Protein AF-0000000069131681 (afdb_homodimer)

Radius of gyration: 16.17 Å; Cα contacts (8 Å, |Δi|>4): 556; chains: 2; bounding box: 41×41×36 Å

Sequence (216 aa):
MGELKIISLIVNGLNNCIKRKKLMLEMDKEKADIVYLQETHLENEEHKLKKLSNSQVRYSSYNSKRRVAILIKQHVNFKIENCFTDKKGRYGLLVGKIGGMDFSLSNVMGELKIISLIVNGLNNCIKRKKLMLEMDKEKADIVYLQETHLENEEHKLKKLSNSQVRYSSYNSKRRVAILIKQHVNFKIENCFTDKKGRYGLLVGKIGGMDFSLSNV

Foldseek 3Di:
DDDAAEEEDELQEDPDLVSLLVVQVVCVVVVHFKYKYWQHQAAPPLVSNVVRACWPWDDFAHAESTAMTMTGHVVQVWAWDDWDYDNNRNKIWTWTDGPRHTDIDMHD/DDDAAEEEDELQEQPDLVSLLVVQVVCVVVVHFKYKYWQHQAAPPLVSNVVRACWPKPWAAHAESTAMIMTGHVVQVWAWDDWDHDNNNNKIWTWTDGPRHTDIDMHD

Organism: Gadus morhua (NCBI:txid8049)

InterPro domains:
  IPR004808 AP endonuclease 1 [PTHR22748] (3-108)
  IPR036691 Endonuclease/exonuclease/phosphatase superfamily [G3DSA:3.60.10.10] (2-108)
  IPR036691 Endonuclease/exonuclease/phosphatase superfamily [SSF56219] (3-92)

Solvent-accessible surface area (backbone atoms only — not comparable to full-atom values): 10680 Å² total; per-residue (Å²): 124,62,72,45,28,38,38,36,37,69,57,77,43,47,71,49,64,67,60,39,51,52,50,49,50,52,40,54,73,66,56,48,37,34,36,40,39,32,24,31,42,44,58,85,50,69,59,58,55,36,74,70,35,80,21,57,51,74,47,50,19,36,69,23,74,49,5,18,34,48,36,32,31,52,86,63,56,66,46,74,73,46,74,46,66,41,82,45,1,50,31,32,36,40,30,30,32,44,95,74,29,38,36,38,42,33,35,65,123,63,73,47,29,38,37,37,37,68,59,78,43,45,71,49,65,65,59,40,51,51,50,52,51,52,40,56,74,68,57,49,37,35,36,41,39,31,24,30,43,45,53,86,47,61,59,58,56,37,73,70,35,80,22,58,52,55,61,33,19,39,71,25,75,48,6,22,34,42,34,31,32,54,86,60,54,66,44,75,73,46,76,48,58,38,78,43,1,51,29,32,38,40,31,30,32,43,96,74,28,39,35,38,42,36,36,65

Secondary structure (DSSP, 8-state):
--EEEEEEEE-S---SHHHHHHHHHHHHHTT-SEEEEE-----S-HHHHHHH-SEEE----SS-TT-EEEEEEGGG--EEEEEEE-TTSS-EEEEEEETTEEEEEEE-/--EEEEEEEE-S---SHHHHHHHHHHHHHTT-SEEEEE-----S-HHHHHHH-SEEEEE--SS-TT-EEEEEEGGG--EEEEEEE-TTSS-EEEEEEETTEEEEEEE-

Nearest PDB structures (foldseek):
  7n94-assembly2_B  TM=9.043E-01  e=1.349E-08  Homo sapiens
  7n8k-assembly2_B  TM=9.031E-01  e=3.050E-08  Homo sapiens
  2v0r-assembly2_B  TM=8.927E-01  e=3.919E-08  Homo sapiens
  2v0s-assembly1_A  TM=8.609E-01  e=2.229E-08  Homo sapiens
  8uw3-assembly1_A  TM=8.170E-01  e=2.270E-07  Homo sapiens

pLDDT: mean 81.67, std 14.02, range [48.38, 96.94]

Structure (mmCIF, N/CA/C/O backbone):
data_AF-0000000069131681-model_v1
#
loop_
_entity.id
_entity.type
_entity.pdbx_description
1 polymer 'Uncharacterized protein'
#
loop_
_atom_site.group_PDB
_atom_site.id
_atom_site.type_symbol
_atom_site.label_atom_id
_atom_site.label_alt_id
_atom_site.label_comp_id
_atom_site.label_asym_id
_atom_site.label_entity_id
_atom_site.label_seq_id
_atom_site.pdbx_PDB_ins_code
_atom_site.Cartn_x
_atom_site.Cartn_y
_atom_site.Cartn_z
_atom_site.occupancy
_atom_site.B_iso_or_equiv
_atom_site.auth_seq_id
_atom_site.auth_comp_id
_atom_site.auth_asym_id
_atom_site.auth_atom_id
_atom_site.pdbx_PDB_model_num
ATOM 1 N N . MET A 1 1 ? 16.266 -6.895 -16.344 1 56.97 1 MET A N 1
ATOM 2 C CA . MET A 1 1 ? 16.281 -6.391 -14.977 1 56.97 1 MET A CA 1
ATOM 3 C C . MET A 1 1 ? 14.867 -6.191 -14.445 1 56.97 1 MET A C 1
ATOM 5 O O . MET A 1 1 ? 13.945 -5.934 -15.227 1 56.97 1 MET A O 1
ATOM 9 N N . GLY A 1 2 ? 14.43 -6.773 -13.242 1 76.62 2 GLY A N 1
ATOM 10 C CA . GLY A 1 2 ? 13.031 -7.008 -12.914 1 76.62 2 GLY A CA 1
ATOM 11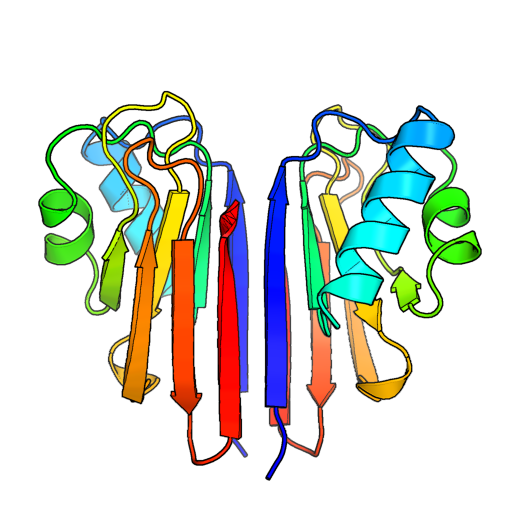 C C . GLY A 1 2 ? 12.289 -5.742 -12.523 1 76.62 2 GLY A C 1
ATOM 12 O O . GLY A 1 2 ? 12.906 -4.734 -12.18 1 76.62 2 GLY A O 1
ATOM 13 N N . GLU A 1 3 ? 11.125 -5.469 -13.047 1 90.19 3 GLU A N 1
ATOM 14 C CA . GLU A 1 3 ? 10.234 -4.359 -12.703 1 90.19 3 GLU A CA 1
ATOM 15 C C . GLU A 1 3 ? 9.102 -4.82 -11.789 1 90.19 3 GLU A C 1
ATOM 17 O O . GLU A 1 3 ? 8.531 -5.895 -11.992 1 90.19 3 GLU A O 1
ATOM 22 N N . LEU A 1 4 ? 8.961 -4.062 -10.719 1 95.25 4 LEU A N 1
ATOM 23 C CA . LEU A 1 4 ? 7.84 -4.332 -9.828 1 95.25 4 LEU A CA 1
ATOM 24 C C . LEU A 1 4 ? 6.934 -3.111 -9.711 1 95.25 4 LEU A C 1
ATOM 26 O O . LEU A 1 4 ? 7.398 -2.012 -9.398 1 95.25 4 LEU A O 1
ATOM 30 N N . LYS A 1 5 ? 5.73 -3.334 -10.102 1 96.56 5 LYS A N 1
ATOM 31 C CA . LYS A 1 5 ? 4.727 -2.283 -9.953 1 96.56 5 LYS A CA 1
ATOM 32 C C . LYS A 1 5 ? 3.809 -2.561 -8.766 1 96.56 5 LYS A C 1
ATOM 34 O O . LYS A 1 5 ? 3.076 -3.553 -8.766 1 96.56 5 LYS A O 1
ATOM 39 N N . ILE A 1 6 ? 3.848 -1.656 -7.746 1 96.94 6 ILE A N 1
ATOM 40 C CA . ILE A 1 6 ? 3.092 -1.82 -6.512 1 96.94 6 ILE A CA 1
ATOM 41 C C . ILE A 1 6 ? 2.107 -0.664 -6.352 1 96.94 6 ILE A C 1
ATOM 43 O O . ILE A 1 6 ? 2.502 0.504 -6.379 1 96.94 6 ILE A O 1
ATOM 47 N N . ILE A 1 7 ? 0.855 -0.979 -6.16 1 96.5 7 ILE A N 1
ATOM 48 C CA . ILE A 1 7 ? -0.193 0.03 -6.066 1 96.5 7 ILE A CA 1
ATOM 49 C C . ILE A 1 7 ? -0.957 -0.138 -4.754 1 96.5 7 ILE A C 1
ATOM 51 O O . ILE A 1 7 ? -1.272 -1.261 -4.352 1 96.5 7 ILE A O 1
ATOM 55 N N . SER A 1 8 ? -1.222 0.92 -4.059 1 95.69 8 SER A N 1
ATOM 56 C CA . SER A 1 8 ? -2.094 0.927 -2.889 1 95.69 8 SER A CA 1
ATOM 57 C C . SER A 1 8 ? -3.318 1.808 -3.117 1 95.69 8 SER A C 1
ATOM 59 O O . SER A 1 8 ? -3.197 2.934 -3.605 1 95.69 8 SER A O 1
ATOM 61 N N . LEU A 1 9 ? -4.457 1.286 -2.768 1 93.5 9 LEU A N 1
ATOM 62 C CA . LEU A 1 9 ? -5.629 2.129 -2.971 1 93.5 9 LEU A CA 1
ATOM 63 C C . LEU A 1 9 ? -6.723 1.791 -1.963 1 93.5 9 LEU A C 1
ATOM 65 O O . LEU A 1 9 ? -6.816 0.652 -1.501 1 93.5 9 LEU A O 1
ATOM 69 N N . ILE A 1 10 ? -7.582 2.795 -1.679 1 90.88 10 ILE A N 1
ATOM 70 C CA . ILE A 1 10 ? -8.805 2.631 -0.903 1 90.88 10 ILE A CA 1
ATOM 71 C C . ILE A 1 10 ? -9.977 2.342 -1.841 1 90.88 10 ILE A C 1
ATOM 73 O O . ILE A 1 10 ? -10.242 3.109 -2.768 1 90.88 10 ILE A O 1
ATOM 77 N N . VAL A 1 11 ? -10.688 1.282 -1.641 1 90.19 11 VAL A N 1
ATOM 78 C CA . VAL A 1 11 ? -11.703 0.896 -2.613 1 90.19 11 VAL A CA 1
ATOM 79 C C . VAL A 1 11 ? -13.094 1.192 -2.053 1 90.19 11 VAL A C 1
ATOM 81 O O . VAL A 1 11 ? -14.07 1.248 -2.801 1 90.19 11 VAL A O 1
ATOM 84 N N . ASN A 1 12 ? -13.258 1.448 -0.75 1 87.31 12 ASN A N 1
ATOM 85 C CA . ASN A 1 12 ? -14.539 1.751 -0.115 1 87.31 12 ASN A CA 1
ATOM 86 C C . ASN A 1 12 ? -15.594 0.696 -0.444 1 87.31 12 ASN A C 1
ATOM 88 O O . ASN A 1 12 ? -16.688 1.027 -0.898 1 87.31 12 ASN A O 1
ATOM 92 N N . GLY A 1 13 ? -15.273 -0.425 -0.336 1 85.44 13 GLY A N 1
ATOM 93 C CA . GLY A 1 13 ? -16.188 -1.534 -0.531 1 85.44 13 GLY A CA 1
ATOM 94 C C . GLY A 1 13 ? -16.016 -2.223 -1.872 1 85.44 13 GLY A C 1
ATOM 95 O O . GLY A 1 13 ? -15.891 -1.562 -2.904 1 85.44 13 GLY A O 1
ATOM 96 N N . LEU A 1 14 ? -16.047 -3.59 -1.909 1 85 14 LEU A N 1
ATOM 97 C CA . LEU A 1 14 ? -15.922 -4.375 -3.129 1 85 14 LEU A CA 1
ATOM 98 C C . LEU A 1 14 ? -17 -5.449 -3.203 1 85 14 LEU A C 1
ATOM 100 O O . LEU A 1 14 ? -16.812 -6.484 -3.852 1 85 14 LEU A O 1
ATOM 104 N N . ASN A 1 15 ? -18.016 -5.172 -2.498 1 81.62 15 ASN A N 1
ATOM 105 C CA . ASN A 1 15 ? -19.094 -6.148 -2.518 1 81.62 15 ASN A CA 1
ATOM 106 C C . ASN A 1 15 ? -19.844 -6.137 -3.852 1 81.62 15 ASN A C 1
ATOM 108 O O . ASN A 1 15 ? -20.406 -7.152 -4.262 1 81.62 15 ASN A O 1
ATOM 112 N N . ASN A 1 16 ? -19.875 -5.035 -4.438 1 85.69 16 ASN A N 1
ATOM 113 C CA . ASN A 1 16 ? -20.453 -4.922 -5.77 1 85.69 16 ASN A CA 1
ATOM 114 C C . ASN A 1 16 ? -19.594 -5.613 -6.824 1 85.69 16 ASN A C 1
ATOM 116 O O . ASN A 1 16 ? -18.422 -5.289 -6.98 1 85.69 16 ASN A O 1
ATOM 120 N N . CYS A 1 17 ? -20.203 -6.566 -7.562 1 84.06 17 CYS A N 1
ATOM 121 C CA . CYS A 1 17 ? -19.484 -7.375 -8.531 1 84.06 17 CYS A CA 1
ATOM 122 C C . CYS A 1 17 ? -18.953 -6.512 -9.672 1 84.06 17 CYS A C 1
ATOM 124 O O . CYS A 1 17 ? -17.844 -6.742 -10.164 1 84.06 17 CYS A O 1
ATOM 126 N N . ILE A 1 18 ? -19.688 -5.594 -10.07 1 90.62 18 ILE A N 1
ATOM 127 C CA . ILE A 1 18 ? -19.266 -4.727 -11.164 1 90.62 18 ILE A CA 1
ATOM 128 C C . ILE A 1 18 ? -18.047 -3.91 -10.734 1 90.62 18 ILE A C 1
ATOM 130 O O . ILE A 1 18 ? -17.062 -3.82 -11.477 1 90.62 18 ILE A O 1
ATOM 134 N N . LYS A 1 19 ? -18.141 -3.377 -9.562 1 89.75 19 LYS A N 1
ATOM 135 C CA . LYS A 1 19 ? -17.016 -2.609 -9.031 1 89.75 19 LYS A CA 1
ATOM 136 C C . LYS A 1 19 ? -15.773 -3.479 -8.898 1 89.75 19 LYS A C 1
ATOM 138 O O . LYS A 1 19 ? -14.672 -3.049 -9.25 1 89.75 19 LYS A O 1
ATOM 143 N N . ARG A 1 20 ? -15.953 -4.621 -8.469 1 86.12 20 ARG A N 1
ATOM 144 C CA . ARG A 1 20 ? -14.844 -5.551 -8.305 1 86.12 20 ARG A CA 1
ATOM 145 C C . ARG A 1 20 ? -14.203 -5.883 -9.648 1 86.12 20 ARG A C 1
ATOM 147 O O . ARG A 1 20 ? -12.977 -5.859 -9.781 1 86.12 20 ARG A O 1
ATOM 154 N N . LYS A 1 21 ? -14.984 -6.156 -10.578 1 87.38 21 LYS A N 1
ATOM 155 C CA . LYS A 1 21 ? -14.484 -6.496 -11.906 1 87.38 21 LYS A CA 1
ATOM 156 C C . LYS A 1 21 ? -13.75 -5.312 -12.539 1 87.38 21 LYS A C 1
ATOM 158 O O . LYS A 1 21 ? -12.688 -5.484 -13.141 1 87.38 21 LYS A O 1
ATOM 163 N N . LYS A 1 22 ? -14.32 -4.223 -12.422 1 91.88 22 LYS A N 1
ATOM 164 C CA . LYS A 1 22 ? -13.695 -3.02 -12.961 1 91.88 22 LYS A CA 1
ATOM 165 C C . LYS A 1 22 ? -12.328 -2.777 -12.32 1 91.88 22 LYS A C 1
ATOM 167 O O . LYS A 1 22 ? -11.359 -2.459 -13.008 1 91.88 22 LYS A O 1
ATOM 172 N N . LEU A 1 23 ? -12.32 -2.916 -11.039 1 90.56 23 LEU A N 1
ATOM 173 C CA . LEU A 1 23 ? -11.07 -2.725 -10.32 1 90.56 23 LEU A CA 1
ATOM 174 C C . LEU A 1 23 ? -10.008 -3.705 -10.8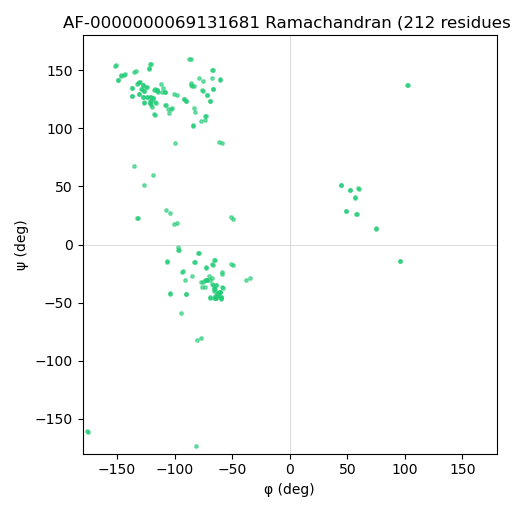05 1 90.56 23 LEU A C 1
ATOM 176 O O . LEU A 1 23 ? -8.867 -3.311 -11.078 1 90.56 23 LEU A O 1
ATOM 180 N N . MET A 1 24 ? -10.336 -4.898 -10.938 1 88.25 24 MET A N 1
ATOM 181 C CA . MET A 1 24 ? -9.391 -5.914 -11.375 1 88.25 24 MET A CA 1
ATOM 182 C C . MET A 1 24 ? -8.898 -5.629 -12.789 1 88.25 24 MET A C 1
ATOM 184 O O . MET A 1 24 ? -7.715 -5.793 -13.086 1 88.25 24 MET A O 1
ATOM 188 N N . LEU A 1 25 ? -9.852 -5.227 -13.609 1 90.06 25 LEU A N 1
ATOM 189 C CA . LEU A 1 25 ? -9.484 -4.883 -14.977 1 90.06 25 LEU A CA 1
ATOM 190 C C . LEU A 1 25 ? -8.508 -3.707 -15 1 90.06 25 LEU A C 1
ATOM 192 O O . LEU A 1 25 ? -7.547 -3.707 -15.773 1 90.06 25 LEU A O 1
ATOM 196 N N . GLU A 1 26 ? -8.773 -2.707 -14.203 1 93.12 26 GLU A N 1
ATOM 197 C CA . GLU A 1 26 ? -7.887 -1.552 -14.117 1 93.12 26 GLU A CA 1
ATOM 198 C C . GLU A 1 26 ? -6.492 -1.961 -13.641 1 93.12 26 GLU A C 1
ATOM 200 O O . GLU A 1 26 ? -5.488 -1.483 -14.172 1 93.12 26 GLU A O 1
ATOM 205 N N . MET A 1 27 ? -6.438 -2.859 -12.672 1 91 27 MET A N 1
ATOM 206 C CA . MET A 1 27 ? -5.152 -3.316 -12.148 1 91 27 MET A CA 1
ATOM 207 C C . MET A 1 27 ? -4.387 -4.105 -13.203 1 91 27 MET A C 1
ATOM 209 O O . MET A 1 27 ? -3.16 -4.008 -13.289 1 91 27 MET A O 1
ATOM 213 N N . ASP A 1 28 ? -5.094 -4.82 -14 1 89.56 28 ASP A N 1
ATOM 214 C CA . ASP A 1 28 ? -4.469 -5.562 -15.086 1 89.56 28 ASP A CA 1
ATOM 215 C C . ASP A 1 28 ? -3.93 -4.621 -16.156 1 89.56 28 ASP A C 1
ATOM 217 O O . ASP A 1 28 ? -2.811 -4.801 -16.641 1 89.56 28 ASP A O 1
ATOM 221 N N . LYS A 1 29 ? -4.762 -3.705 -16.484 1 92.75 29 LYS A N 1
ATOM 222 C CA . LYS A 1 29 ? -4.352 -2.721 -17.469 1 92.75 29 LYS A CA 1
ATOM 223 C C . LYS A 1 29 ? -3.096 -1.978 -17.031 1 92.75 29 LYS A C 1
ATOM 225 O O . LYS A 1 29 ? -2.219 -1.686 -17.844 1 92.75 29 LYS A O 1
ATOM 230 N N . GLU A 1 30 ? -3.018 -1.72 -15.766 1 93 30 GLU A N 1
ATOM 231 C CA . GLU A 1 30 ? -1.867 -1.011 -15.211 1 93 30 GLU A CA 1
ATOM 232 C C . GLU A 1 30 ? -0.674 -1.945 -15.039 1 93 30 GLU A C 1
ATOM 234 O O . GLU A 1 30 ? 0.416 -1.507 -14.672 1 93 30 GLU A O 1
ATOM 239 N N . LYS A 1 31 ? -0.912 -3.277 -15.266 1 92.81 31 LYS A N 1
ATOM 240 C CA . LYS A 1 31 ? 0.115 -4.297 -15.078 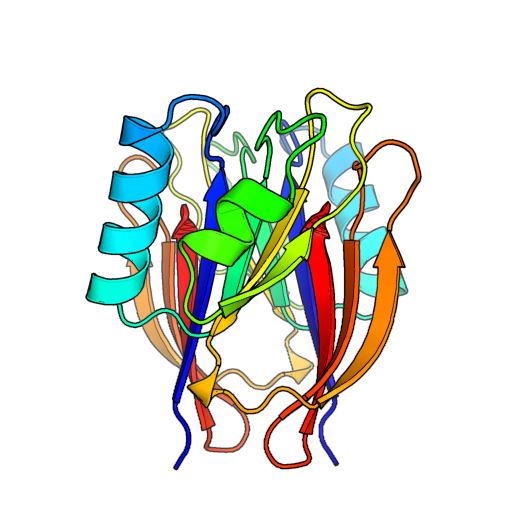1 92.81 31 LYS A CA 1
ATOM 241 C C . LYS A 1 31 ? 0.675 -4.27 -13.664 1 92.81 31 LYS A C 1
ATOM 243 O O . LYS A 1 31 ? 1.891 -4.328 -13.469 1 92.81 31 LYS A O 1
ATOM 248 N N . ALA A 1 32 ? -0.192 -4.078 -12.711 1 94.31 32 ALA A N 1
ATOM 249 C CA . ALA A 1 32 ? 0.22 -4.07 -11.312 1 94.31 32 ALA A CA 1
ATOM 250 C C . ALA A 1 32 ? 0.703 -5.453 -10.875 1 94.31 32 ALA A C 1
ATOM 252 O O . ALA A 1 32 ? 0.077 -6.465 -11.195 1 94.31 32 ALA A O 1
ATOM 253 N N . ASP A 1 33 ? 1.847 -5.496 -10.18 1 93.69 33 ASP A N 1
ATOM 254 C CA . ASP A 1 33 ? 2.396 -6.754 -9.68 1 93.69 33 ASP A CA 1
ATOM 255 C C . ASP A 1 33 ? 1.878 -7.062 -8.281 1 93.69 33 ASP A C 1
ATOM 257 O O . ASP A 1 33 ? 1.55 -8.211 -7.969 1 93.69 33 ASP A O 1
ATOM 261 N N . ILE A 1 34 ? 1.801 -6.109 -7.406 1 93.94 34 ILE A N 1
ATOM 262 C CA . ILE A 1 34 ? 1.305 -6.199 -6.039 1 93.94 34 ILE A CA 1
ATOM 263 C C . ILE A 1 34 ? 0.309 -5.074 -5.773 1 93.94 34 ILE A C 1
ATOM 265 O O . ILE A 1 34 ? 0.581 -3.91 -6.082 1 93.94 34 ILE A O 1
ATOM 269 N N . VAL A 1 35 ? -0.865 -5.441 -5.238 1 93.94 35 VAL A N 1
ATOM 270 C CA . VAL A 1 35 ? -1.897 -4.441 -4.984 1 93.94 35 VAL A CA 1
ATOM 271 C C . VAL A 1 35 ? -2.354 -4.527 -3.529 1 93.94 35 VAL A C 1
ATOM 273 O O . VAL A 1 35 ? -2.754 -5.594 -3.059 1 93.94 35 VAL A O 1
ATOM 276 N N . TYR A 1 36 ? -2.217 -3.418 -2.809 1 94 36 TYR A N 1
ATOM 277 C CA . TYR A 1 36 ? -2.814 -3.268 -1.487 1 94 36 TYR A CA 1
ATOM 278 C C . TYR A 1 36 ? -4.219 -2.684 -1.588 1 94 36 TYR A C 1
ATOM 280 O O . TYR A 1 36 ? -4.41 -1.598 -2.139 1 94 36 TYR A O 1
ATOM 288 N N . LEU A 1 37 ? -5.141 -3.377 -1.055 1 91.81 37 LEU A N 1
ATOM 289 C CA . LEU A 1 37 ? -6.512 -2.887 -1.006 1 91.81 37 LEU A CA 1
ATOM 290 C C . LEU A 1 37 ? -6.957 -2.656 0.435 1 91.81 37 LEU A C 1
ATOM 292 O O . LEU A 1 37 ? -6.762 -3.52 1.294 1 91.81 37 LEU A O 1
ATOM 296 N N . GLN A 1 38 ? -7.527 -1.563 0.693 1 90.56 38 GLN A N 1
ATOM 297 C CA . GLN A 1 38 ? -8.086 -1.247 2.004 1 90.56 38 GLN A CA 1
ATOM 298 C C . GLN A 1 38 ? -9.578 -0.928 1.902 1 90.56 38 GLN A C 1
ATOM 300 O O . GLN A 1 38 ? -10.055 -0.489 0.854 1 90.56 38 GLN A O 1
ATOM 305 N N . GLU A 1 39 ? -10.336 -1.183 2.988 1 89.38 39 GLU A N 1
ATOM 306 C CA . GLU A 1 39 ? -11.781 -0.991 3.09 1 89.38 39 GLU A CA 1
ATOM 307 C C . GLU A 1 39 ? -12.523 -1.821 2.047 1 89.38 39 GLU A C 1
ATOM 309 O O . GLU A 1 39 ? -13.375 -1.303 1.329 1 89.38 39 GLU A O 1
ATOM 314 N N . THR A 1 40 ? -12.219 -3.014 1.94 1 86.25 40 T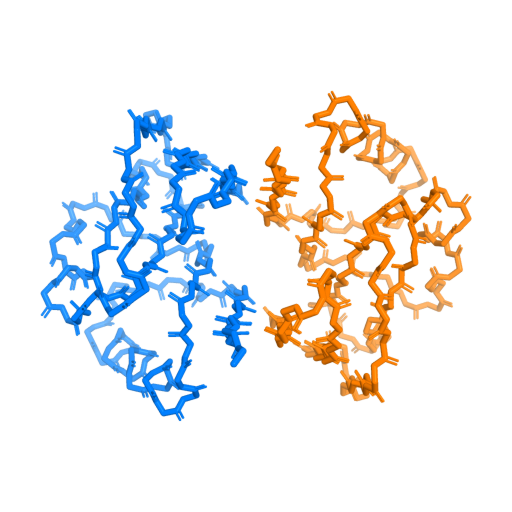HR A N 1
ATOM 315 C CA . THR A 1 40 ? -12.836 -3.895 0.958 1 86.25 40 THR A CA 1
ATOM 316 C C . THR A 1 40 ? -14.258 -4.246 1.369 1 86.25 40 THR A C 1
ATOM 318 O O . THR A 1 40 ? -15.109 -4.52 0.517 1 86.25 40 THR A O 1
ATOM 321 N N . HIS A 1 41 ? -14.484 -4.285 2.676 1 82.44 41 HIS A N 1
ATOM 322 C CA . HIS A 1 41 ? -15.781 -4.594 3.268 1 82.44 41 HIS A CA 1
ATOM 323 C C . HIS A 1 41 ? -16.281 -5.957 2.812 1 82.44 41 HIS A C 1
ATOM 325 O O . HIS A 1 41 ? -17.5 -6.172 2.697 1 82.44 41 HIS A O 1
ATOM 331 N N . LEU A 1 42 ? -15.328 -6.785 2.484 1 76.56 42 LEU A N 1
ATOM 332 C CA . LEU A 1 42 ? -15.711 -8.117 2.035 1 76.56 42 LEU A CA 1
ATOM 333 C C . LEU A 1 42 ? -15.977 -9.039 3.223 1 76.56 42 LEU A C 1
ATOM 335 O O . LEU A 1 42 ? -15.203 -9.055 4.184 1 76.56 42 LEU A O 1
ATOM 339 N N . GLU A 1 43 ? -17.141 -9.5 3.461 1 66.12 43 GLU A N 1
ATOM 340 C CA . GLU A 1 43 ? -17.469 -10.383 4.574 1 66.12 43 GLU A CA 1
ATOM 341 C C . GLU A 1 43 ? -17.016 -11.812 4.297 1 66.12 43 GLU A C 1
ATOM 343 O O . GLU A 1 43 ? -16.406 -12.453 5.152 1 66.12 43 GLU A O 1
ATOM 348 N N . ASN A 1 44 ? -17.672 -12.641 3.561 1 57.53 44 ASN A N 1
ATOM 349 C CA . ASN A 1 44 ? -17.531 -14.086 3.443 1 57.53 44 ASN A CA 1
ATOM 350 C C . ASN A 1 44 ? -16.547 -14.461 2.344 1 57.53 44 ASN A C 1
ATOM 352 O O . ASN A 1 44 ? -15.992 -15.562 2.354 1 57.53 44 ASN A O 1
ATOM 356 N N . GLU A 1 45 ? -16.375 -13.758 1.34 1 52.47 45 GLU A N 1
ATOM 357 C CA . GLU A 1 45 ? -15.953 -14.414 0.101 1 52.47 45 GLU A CA 1
ATOM 358 C C . GLU A 1 45 ? -14.602 -13.891 -0.369 1 52.47 45 GLU A C 1
ATOM 360 O O . GLU A 1 45 ? -14.531 -13.055 -1.27 1 52.47 45 GLU A O 1
ATOM 365 N N . GLU A 1 46 ? -13.523 -14.023 0.447 1 56.09 46 GLU A N 1
ATOM 366 C CA . GLU A 1 46 ? -12.211 -13.906 -0.182 1 56.09 46 GLU A CA 1
ATOM 367 C C . GLU A 1 46 ? -12.219 -14.492 -1.592 1 56.09 46 GLU A C 1
ATOM 369 O O . GLU A 1 46 ? -11.508 -14.008 -2.475 1 56.09 46 GLU A O 1
ATOM 374 N N . HIS A 1 47 ? -13.109 -15.453 -1.687 1 58.97 47 HIS A N 1
ATOM 375 C CA . HIS A 1 47 ? -13.242 -16.234 -2.914 1 58.97 47 HIS A CA 1
ATOM 376 C C . HIS A 1 47 ? -13.57 -15.336 -4.102 1 58.97 47 HIS A C 1
ATOM 378 O O . HIS A 1 47 ? -13.125 -15.594 -5.223 1 58.97 47 HIS A O 1
ATOM 384 N N . LYS A 1 48 ? -14.172 -14.219 -3.703 1 61.81 48 LYS A N 1
ATOM 385 C CA . LYS A 1 48 ? -14.609 -13.375 -4.812 1 61.81 48 LYS A CA 1
ATOM 386 C C . LYS A 1 48 ? -13.414 -12.688 -5.48 1 61.81 48 LYS A C 1
ATOM 388 O O . LYS A 1 48 ? -13.383 -12.555 -6.703 1 61.81 48 LYS A O 1
ATOM 393 N N . LEU A 1 49 ? -12.484 -12.32 -4.719 1 66.69 49 LEU A N 1
ATOM 394 C CA . LEU A 1 49 ? -11.305 -11.68 -5.293 1 66.69 49 LEU A CA 1
ATOM 395 C C . LEU A 1 49 ? -10.406 -12.711 -5.977 1 66.69 49 LEU A C 1
ATOM 397 O O . LEU A 1 49 ? -9.789 -12.414 -7 1 66.69 49 LEU A O 1
ATOM 401 N N . LYS A 1 50 ? -10.383 -13.898 -5.457 1 64.56 50 LYS A N 1
ATOM 402 C CA . LYS A 1 50 ? -9.547 -14.961 -6.004 1 64.56 50 LYS A CA 1
ATOM 403 C C . LYS A 1 50 ? -10.008 -15.359 -7.402 1 64.56 50 LYS A C 1
ATOM 405 O O . LYS A 1 50 ? -9.18 -15.625 -8.281 1 64.56 50 LYS A O 1
ATOM 410 N N . LYS A 1 51 ? -11.234 -15.359 -7.512 1 61.59 51 LYS A N 1
ATOM 411 C CA . LYS A 1 51 ? -11.805 -15.82 -8.773 1 61.59 51 LYS A CA 1
ATOM 412 C C . LYS A 1 51 ? -11.523 -14.836 -9.898 1 61.59 51 LYS A C 1
ATOM 414 O O . LYS A 1 51 ? -11.414 -15.219 -11.062 1 61.59 51 LYS A O 1
ATOM 419 N N . LEU A 1 52 ? -11.438 -13.656 -9.477 1 57.25 52 LEU A N 1
ATOM 420 C CA . LEU A 1 52 ? -11.352 -12.641 -10.523 1 57.25 52 LEU A CA 1
ATOM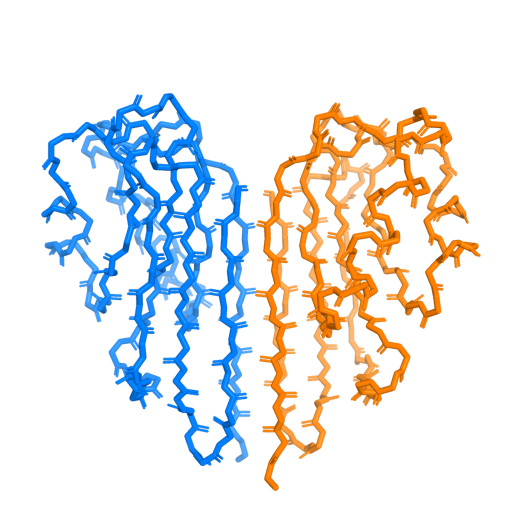 421 C C . LEU A 1 52 ? -9.898 -12.312 -10.852 1 57.25 52 LEU A C 1
ATOM 423 O O . LEU A 1 52 ? -9.602 -11.805 -11.93 1 57.25 52 LEU A O 1
ATOM 427 N N . SER A 1 53 ? -9.008 -12.617 -9.844 1 58.09 53 SER A N 1
ATOM 428 C CA . SER A 1 53 ? -7.641 -12.172 -10.086 1 58.09 53 SER A CA 1
ATOM 429 C C . SER A 1 53 ? -6.73 -13.336 -10.461 1 58.09 53 SER A C 1
ATOM 431 O O . SER A 1 53 ? -6.891 -14.445 -9.938 1 58.09 53 SER A O 1
ATOM 433 N N . ASN A 1 54 ? -6.215 -13.375 -11.711 1 59.59 54 ASN A N 1
ATOM 434 C CA . ASN A 1 54 ? -5.082 -14.266 -11.914 1 59.59 54 ASN A CA 1
ATOM 435 C C . ASN A 1 54 ? -4.008 -14.07 -10.852 1 59.59 54 ASN A C 1
ATOM 437 O O . ASN A 1 54 ? -2.822 -14.281 -11.109 1 59.59 54 ASN A O 1
ATOM 441 N N . SER A 1 55 ? -4.516 -13.523 -9.773 1 60 55 SER A N 1
ATOM 442 C CA . SER A 1 55 ? -3.6 -13.164 -8.695 1 60 55 SER A CA 1
ATOM 443 C C . SER A 1 55 ? -3.799 -14.062 -7.484 1 60 55 SER A C 1
ATOM 445 O O . SER A 1 55 ? -4.883 -14.617 -7.285 1 60 55 SER A O 1
ATOM 447 N N . GLN A 1 56 ? -2.725 -14.562 -6.992 1 60.91 56 GLN A N 1
ATOM 448 C CA . GLN A 1 56 ? -2.818 -15.164 -5.668 1 60.91 56 GLN A CA 1
ATOM 449 C C . GLN A 1 56 ? -3.311 -14.156 -4.637 1 60.91 56 GLN A C 1
ATOM 451 O O . GLN A 1 56 ? -2.658 -13.141 -4.395 1 60.91 56 GLN A O 1
ATOM 456 N N . VAL A 1 57 ? -4.719 -14.102 -4.566 1 59.5 57 VAL A N 1
ATOM 457 C CA . VAL A 1 57 ? -5.34 -13.203 -3.594 1 59.5 57 VAL A CA 1
ATOM 458 C C . VAL A 1 57 ? -5.18 -13.781 -2.188 1 59.5 57 VAL A C 1
ATOM 460 O O . VAL A 1 57 ? -5.504 -14.945 -1.946 1 59.5 57 VAL A O 1
ATOM 463 N N . ARG A 1 58 ? -4.484 -13.406 -1.346 1 58.44 58 ARG A N 1
ATOM 464 C CA . ARG A 1 58 ? -4.301 -14.156 -0.106 1 58.44 58 ARG A CA 1
ATOM 465 C C . ARG A 1 58 ? -5.25 -13.656 0.979 1 58.44 58 ARG A C 1
ATOM 467 O O . ARG A 1 58 ? -5.664 -14.43 1.848 1 58.44 58 ARG A O 1
ATOM 474 N N . TYR A 1 59 ? -5.371 -12.273 1.556 1 52.94 59 TYR A N 1
ATOM 475 C CA . TYR A 1 59 ? -5.691 -12.195 2.977 1 52.94 59 TYR A CA 1
ATOM 476 C C . TYR A 1 59 ? -6.773 -11.156 3.234 1 52.94 59 TYR A C 1
ATOM 478 O O . TYR A 1 59 ? -6.949 -10.219 2.445 1 52.94 59 TYR A O 1
ATOM 486 N N . SER A 1 60 ? -7.875 -10.719 3.166 1 51.38 60 SER A N 1
ATOM 487 C CA . SER A 1 60 ? -8.352 -9.758 4.152 1 51.38 60 SER A CA 1
ATOM 488 C C . SER A 1 60 ? -9.438 -10.367 5.039 1 51.38 60 SER A C 1
ATOM 490 O O . SER A 1 60 ? -10.125 -11.297 4.633 1 51.38 60 SER A O 1
ATOM 492 N N . SER A 1 61 ? -9.305 -10.039 6.406 1 50 61 SER A N 1
ATOM 493 C CA . SER A 1 61 ? -10.203 -10.477 7.469 1 50 61 SER A CA 1
ATOM 494 C C . SER A 1 61 ? -11.586 -9.844 7.316 1 50 61 SER A C 1
ATOM 496 O O . SER A 1 61 ? -11.719 -8.742 6.785 1 50 61 SER A O 1
ATOM 498 N N . TYR A 1 62 ? -12.695 -10.656 7.652 1 49 62 TYR A N 1
ATOM 499 C CA . TYR A 1 62 ? -14.117 -10.555 7.332 1 49 62 TYR A CA 1
ATOM 500 C C . TYR A 1 62 ? -14.836 -9.648 8.328 1 49 62 TYR A C 1
ATOM 502 O O . TYR A 1 62 ? -15.867 -9.055 8 1 49 62 TYR A O 1
ATOM 510 N N . ASN A 1 63 ? -14.359 -9.562 9.438 1 48.84 63 ASN A N 1
ATOM 511 C CA . ASN A 1 63 ? -15.383 -9.047 10.344 1 48.84 63 ASN A CA 1
ATOM 512 C C . ASN A 1 63 ? -15.234 -7.543 10.562 1 4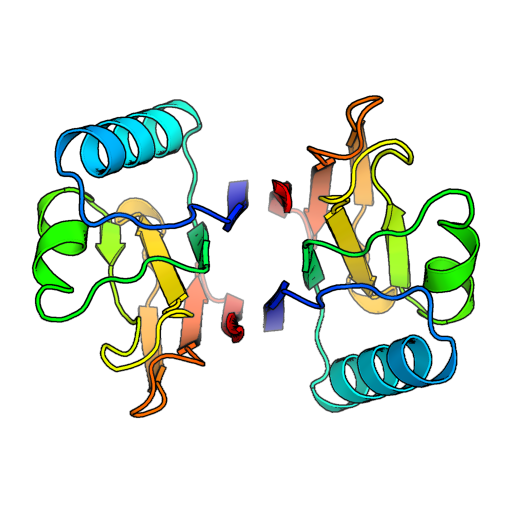8.84 63 ASN A C 1
ATOM 514 O O . ASN A 1 63 ? -15.672 -7.012 11.586 1 48.84 63 ASN A O 1
ATOM 518 N N . SER A 1 64 ? -14.562 -6.879 9.742 1 55.75 64 SER A N 1
ATOM 519 C CA . SER A 1 64 ? -14.461 -5.438 9.953 1 55.75 64 SER A CA 1
ATOM 520 C C . SER A 1 64 ? -14.734 -4.668 8.672 1 55.75 64 SER A C 1
ATOM 522 O O . SER A 1 64 ? -14.531 -5.188 7.57 1 55.75 64 SER A O 1
ATOM 524 N N . LYS A 1 65 ? -15.492 -3.578 8.852 1 59.44 65 LYS A N 1
ATOM 525 C CA . LYS A 1 65 ? -15.711 -2.648 7.746 1 59.44 65 LYS A CA 1
ATOM 526 C C . LYS A 1 65 ? -14.383 -2.268 7.086 1 59.44 65 LYS A C 1
ATOM 528 O O . LYS A 1 65 ? -14.367 -1.821 5.938 1 59.44 65 LYS A O 1
ATOM 533 N N . ARG A 1 66 ? -13.289 -2.467 7.707 1 64.75 66 ARG A N 1
ATOM 534 C CA . ARG A 1 66 ? -11.969 -1.971 7.312 1 64.75 66 ARG A CA 1
ATOM 535 C C . ARG A 1 66 ? -11.125 -3.084 6.703 1 64.75 66 ARG A C 1
ATOM 537 O O . ARG A 1 66 ? -9.906 -2.945 6.57 1 64.75 66 ARG A O 1
ATOM 544 N N . ARG A 1 67 ? -11.742 -4.02 6.148 1 79.06 67 ARG A N 1
ATOM 545 C CA . ARG A 1 67 ? -11.039 -5.211 5.688 1 79.06 67 ARG A CA 1
ATOM 546 C C . ARG A 1 67 ? -9.992 -4.855 4.633 1 79.06 67 ARG A C 1
ATOM 548 O O . ARG A 1 67 ? -10.188 -3.916 3.855 1 79.06 67 ARG A O 1
ATOM 555 N N . VAL A 1 68 ? -8.867 -5.562 4.73 1 88.25 68 VAL A N 1
ATOM 556 C CA . VAL A 1 68 ? -7.746 -5.289 3.836 1 88.25 68 VAL A CA 1
ATOM 557 C C . VAL A 1 68 ? -7.398 -6.543 3.037 1 88.25 68 VAL A C 1
ATOM 559 O O . VAL A 1 68 ? -7.719 -7.656 3.453 1 88.25 68 VAL A O 1
ATOM 562 N N . ALA A 1 69 ? -6.793 -6.32 1.869 1 86.75 69 ALA A N 1
ATOM 563 C CA . ALA A 1 69 ? -6.312 -7.418 1.036 1 86.75 69 ALA A CA 1
ATOM 564 C C . ALA A 1 69 ? -5 -7.055 0.35 1 86.75 69 ALA A C 1
ATOM 566 O O . ALA A 1 69 ? -4.738 -5.879 0.088 1 86.75 69 ALA A O 1
ATOM 567 N N . ILE A 1 70 ? -4.164 -8.078 0.178 1 90.75 70 ILE A N 1
ATOM 568 C CA . ILE A 1 70 ? -2.988 -7.965 -0.678 1 90.75 70 ILE A CA 1
ATOM 569 C C . ILE A 1 70 ? -3.107 -8.938 -1.846 1 90.75 70 ILE A C 1
ATOM 571 O O . ILE A 1 70 ? -3.273 -10.148 -1.643 1 90.75 70 ILE A O 1
ATOM 575 N N . LEU A 1 71 ? -3.035 -8.305 -3.023 1 88.94 71 LEU A N 1
ATOM 576 C CA . LEU A 1 71 ? -3.092 -9.117 -4.23 1 88.94 71 LEU A CA 1
ATOM 577 C C . LEU A 1 71 ? -1.729 -9.18 -4.91 1 88.94 71 LEU A C 1
ATOM 579 O O . LEU A 1 71 ? -1.08 -8.148 -5.102 1 88.94 71 LEU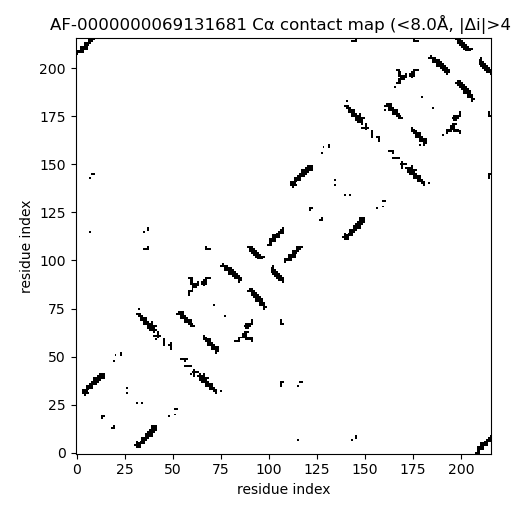 A O 1
ATOM 583 N N . ILE A 1 72 ? -1.323 -10.383 -5.238 1 90.69 72 ILE A N 1
ATOM 584 C CA . ILE A 1 72 ? -0.065 -10.57 -5.953 1 90.69 72 ILE A CA 1
ATOM 585 C C . ILE A 1 72 ? -0.315 -11.352 -7.242 1 90.69 72 ILE A C 1
ATOM 587 O O . ILE A 1 72 ? -0.887 -12.445 -7.215 1 90.69 72 ILE A O 1
ATOM 591 N N . LYS A 1 73 ? 0.175 -10.719 -8.305 1 88.62 73 LYS A N 1
ATOM 592 C CA . LYS A 1 73 ? -0.03 -11.383 -9.586 1 88.62 73 LYS A CA 1
ATOM 593 C C . LYS A 1 73 ? 0.762 -12.688 -9.664 1 88.62 73 LYS A C 1
ATOM 595 O O . LYS A 1 73 ? 1.886 -12.766 -9.164 1 88.62 73 LYS A O 1
ATOM 600 N N . GLN A 1 74 ? 0.262 -13.609 -10.398 1 84.38 74 GLN A N 1
ATOM 601 C CA . GLN A 1 74 ? 0.833 -14.945 -10.484 1 84.38 74 GLN A CA 1
ATOM 602 C C . GLN A 1 74 ? 2.23 -14.914 -11.094 1 84.38 74 GLN A C 1
ATOM 604 O O . GLN A 1 74 ? 3.117 -15.664 -10.672 1 84.38 74 GLN A O 1
ATOM 609 N N . HIS A 1 75 ? 2.439 -14.078 -11.984 1 85.88 75 HIS A N 1
ATOM 610 C CA . HIS A 1 75 ? 3.711 -14.086 -12.703 1 85.88 75 HIS A CA 1
ATOM 611 C C . HIS A 1 75 ? 4.844 -13.57 -11.812 1 85.88 75 HIS A C 1
ATOM 613 O O . HIS A 1 75 ? 6.02 -13.734 -12.148 1 85.88 75 HIS A O 1
ATOM 619 N N . VAL A 1 76 ? 4.594 -12.82 -10.719 1 87.94 76 VAL A N 1
ATOM 620 C CA . VAL A 1 76 ? 5.605 -12.297 -9.812 1 87.94 76 VAL A CA 1
ATOM 621 C C . VAL A 1 76 ? 6.32 -13.453 -9.109 1 87.94 76 VAL A C 1
ATOM 623 O O . VAL A 1 76 ? 7.469 -13.312 -8.688 1 87.94 76 VAL A O 1
ATOM 626 N N . ASN A 1 77 ? 5.781 -14.695 -9.188 1 87.06 77 ASN A N 1
ATOM 627 C CA . ASN A 1 77 ? 6.34 -15.867 -8.523 1 87.06 77 ASN A CA 1
ATOM 628 C C . ASN A 1 77 ? 6.746 -15.57 -7.086 1 87.06 77 ASN A C 1
ATOM 630 O O . ASN A 1 77 ? 7.879 -15.836 -6.688 1 87.06 77 ASN A O 1
ATOM 634 N N . PHE A 1 78 ? 5.852 -15 -6.328 1 90 78 PHE A N 1
ATOM 635 C CA . PHE A 1 78 ? 6.035 -14.734 -4.902 1 90 78 PHE A CA 1
ATOM 636 C C . PHE A 1 78 ? 5.945 -16.031 -4.102 1 90 78 PHE A C 1
ATOM 638 O O . PHE A 1 78 ? 4.883 -16.656 -4.035 1 90 78 PHE A O 1
ATOM 645 N N . LYS A 1 79 ? 7.086 -16.438 -3.568 1 91 79 LYS A N 1
ATOM 646 C CA . LYS A 1 79 ? 7.102 -17.625 -2.723 1 91 79 LYS A CA 1
ATOM 647 C C . LYS A 1 79 ? 6.727 -17.281 -1.283 1 91 79 LYS A C 1
ATOM 649 O O . LYS A 1 79 ? 7.559 -16.781 -0.524 1 91 79 LYS A O 1
ATOM 654 N N . ILE A 1 80 ? 5.547 -17.578 -0.938 1 88.75 80 ILE A N 1
ATOM 655 C CA . ILE A 1 80 ? 5.043 -17.234 0.387 1 88.75 80 ILE A CA 1
ATOM 656 C C . ILE A 1 80 ? 5.699 -18.141 1.437 1 88.75 80 ILE A C 1
ATOM 658 O O . ILE A 1 80 ? 5.727 -19.359 1.289 1 88.75 80 ILE A O 1
ATOM 662 N N . GLU A 1 81 ? 6.195 -17.531 2.377 1 92.88 81 GLU A N 1
ATOM 663 C CA . GLU A 1 81 ? 6.777 -18.266 3.496 1 92.88 81 GLU A CA 1
ATOM 664 C C . GLU A 1 81 ? 5.859 -18.234 4.715 1 92.88 81 GLU A C 1
ATOM 666 O O . GLU A 1 81 ? 5.738 -19.219 5.434 1 92.88 81 GLU A O 1
ATOM 671 N N . ASN A 1 82 ? 5.273 -17.078 4.98 1 89.69 82 ASN A N 1
ATOM 672 C CA . ASN A 1 82 ? 4.332 -16.922 6.082 1 89.69 82 ASN A CA 1
ATOM 673 C C . ASN A 1 82 ? 3.244 -15.906 5.742 1 89.69 82 ASN A C 1
ATOM 675 O O . ASN A 1 82 ? 3.471 -14.992 4.945 1 89.69 82 ASN A O 1
ATOM 679 N N . CYS A 1 83 ? 2.078 -16.125 6.215 1 85.44 83 CYS A N 1
ATOM 680 C CA . CYS A 1 83 ? 0.934 -15.227 6.082 1 85.44 83 CYS A CA 1
ATOM 681 C C . CYS A 1 83 ? 0.17 -15.125 7.398 1 85.44 83 CYS A C 1
ATOM 683 O O . CYS A 1 83 ? -0.14 -16.141 8.023 1 85.44 83 CYS A O 1
ATOM 685 N N . PHE A 1 84 ? -0.012 -13.812 7.785 1 84.06 84 PHE A N 1
ATOM 686 C CA . PHE A 1 84 ? -0.729 -13.57 9.031 1 84.06 84 PHE A CA 1
ATOM 687 C C . PHE A 1 84 ? -1.869 -12.586 8.82 1 84.06 84 PHE A C 1
ATOM 689 O O . PHE A 1 84 ? -1.717 -11.594 8.094 1 84.06 84 PHE A O 1
ATOM 696 N N . THR A 1 85 ? -3.021 -12.898 9.352 1 80.19 85 THR A N 1
ATOM 697 C CA . THR A 1 85 ? -4.152 -11.969 9.359 1 80.19 85 THR A CA 1
ATOM 698 C C . THR A 1 85 ? -4.816 -11.945 10.734 1 80.19 85 THR A C 1
ATOM 700 O O . THR A 1 85 ? -4.637 -12.867 11.539 1 80.19 85 THR A O 1
ATOM 703 N N . ASP A 1 86 ? -5.336 -10.812 11.047 1 79.19 86 ASP A N 1
ATOM 704 C CA . ASP A 1 86 ? -6.121 -10.789 12.281 1 79.19 86 ASP A CA 1
ATOM 705 C C . ASP A 1 86 ? -7.566 -11.211 12.016 1 79.19 86 ASP A C 1
ATOM 707 O O . ASP A 1 86 ? -8.008 -11.242 10.867 1 79.19 86 ASP A O 1
ATOM 711 N N . LYS A 1 87 ? -8.266 -11.641 13.117 1 74.19 87 LYS A N 1
ATOM 712 C CA . LYS A 1 87 ? -9.633 -12.117 12.984 1 74.19 87 LYS A CA 1
ATOM 713 C C . LYS A 1 87 ? -10.578 -10.992 12.578 1 74.19 87 LYS A C 1
ATOM 715 O O . LYS A 1 87 ? -11.648 -11.242 12.023 1 74.19 87 LYS A O 1
ATOM 720 N N . LYS A 1 88 ? -10.172 -9.797 12.75 1 75.44 88 LYS A N 1
ATOM 721 C CA . LYS A 1 88 ? -11.047 -8.664 12.484 1 75.44 88 LYS A CA 1
ATOM 722 C C . LYS A 1 88 ? -10.805 -8.102 11.086 1 75.44 88 LYS A C 1
ATOM 724 O O . LYS A 1 88 ? -11.523 -7.199 10.641 1 75.44 88 LYS A O 1
ATOM 729 N N . GLY A 1 89 ? -9.836 -8.609 10.367 1 74.5 89 GLY A N 1
ATOM 730 C CA . GLY A 1 89 ? -9.555 -8.172 9.016 1 74.5 89 GLY A CA 1
ATOM 731 C C . GLY A 1 89 ? -8.875 -6.816 8.953 1 74.5 89 GLY A C 1
ATOM 732 O O . GLY A 1 89 ? -8.906 -6.145 7.922 1 74.5 89 GLY A O 1
ATOM 733 N N . ARG A 1 90 ? -8.414 -6.414 10.062 1 78.12 90 ARG A N 1
ATOM 734 C CA . ARG A 1 90 ? -7.832 -5.078 10.164 1 78.12 90 ARG A CA 1
ATOM 735 C C . ARG A 1 90 ? -6.379 -5.078 9.695 1 78.12 90 ARG A C 1
ATOM 737 O O . ARG A 1 90 ? -5.82 -4.023 9.391 1 78.12 90 ARG A O 1
ATOM 744 N N . TYR A 1 91 ? -5.863 -6.406 9.602 1 84.69 91 TYR A N 1
ATOM 745 C CA . TYR A 1 91 ? -4.438 -6.465 9.281 1 84.69 91 TYR A CA 1
ATOM 746 C C . TYR A 1 91 ? -4.105 -7.719 8.492 1 84.69 91 TYR A C 1
ATOM 748 O O . TYR A 1 91 ? -4.715 -8.773 8.695 1 84.69 91 TYR A O 1
ATOM 756 N N . GLY A 1 92 ? -3.164 -7.523 7.504 1 87.44 92 GLY A N 1
ATOM 757 C CA . GLY A 1 92 ? -2.574 -8.641 6.785 1 87.44 92 GLY A CA 1
ATOM 758 C C . GLY A 1 92 ? -1.077 -8.508 6.594 1 87.44 92 GLY A C 1
ATOM 759 O O . GLY A 1 92 ? -0.581 -7.414 6.305 1 87.44 92 GLY A O 1
ATOM 760 N N . LEU A 1 93 ? -0.397 -9.641 6.859 1 90.81 93 LEU A N 1
ATOM 761 C CA . LEU A 1 93 ? 1.047 -9.695 6.664 1 90.81 93 LEU A CA 1
ATOM 762 C C . LEU A 1 93 ? 1.435 -10.883 5.797 1 90.81 93 LEU A C 1
ATOM 764 O O . LEU A 1 93 ? 1.007 -12.008 6.055 1 90.81 93 LEU A O 1
ATOM 768 N N . LEU A 1 94 ? 2.176 -10.562 4.762 1 91.19 94 LEU A N 1
ATOM 769 C CA . LEU A 1 94 ? 2.719 -11.602 3.891 1 91.19 94 LEU A CA 1
ATOM 770 C C . LEU A 1 94 ? 4.242 -11.531 3.842 1 91.19 94 LEU A C 1
ATOM 772 O O . LEU A 1 94 ? 4.809 -10.469 3.564 1 91.19 94 LEU A O 1
ATOM 776 N N . VAL A 1 95 ? 4.816 -12.648 4.227 1 93.06 95 VAL A N 1
ATOM 777 C CA . VAL A 1 95 ? 6.273 -12.734 4.18 1 93.06 95 VAL A CA 1
ATOM 778 C C . VAL A 1 95 ? 6.695 -13.781 3.15 1 93.06 95 VAL A C 1
ATOM 780 O O . VAL A 1 95 ? 6.168 -14.898 3.139 1 93.06 95 VAL A O 1
ATOM 783 N N . GLY A 1 96 ? 7.66 -13.344 2.293 1 93.62 96 GLY A N 1
ATOM 784 C CA . GLY A 1 96 ? 8.109 -14.281 1.273 1 93.62 96 GLY A CA 1
ATOM 785 C C . GLY A 1 96 ? 9.258 -13.742 0.442 1 93.62 96 GLY A C 1
ATOM 786 O O . GLY A 1 96 ? 10.016 -12.883 0.898 1 93.62 96 GLY A O 1
ATOM 787 N N . LYS A 1 97 ? 9.391 -14.438 -0.758 1 93.31 97 LYS A N 1
ATOM 788 C CA . LYS A 1 97 ? 10.547 -14.102 -1.585 1 93.31 97 LYS A CA 1
ATOM 789 C C . LYS A 1 97 ? 10.133 -13.859 -3.033 1 93.31 97 LYS A C 1
ATOM 791 O O . LYS A 1 97 ? 9.242 -14.531 -3.553 1 93.31 97 LYS A O 1
ATOM 796 N N . ILE A 1 98 ? 10.766 -12.828 -3.605 1 90.31 98 ILE A N 1
ATOM 797 C CA . ILE A 1 98 ? 10.711 -12.625 -5.047 1 90.31 98 ILE A CA 1
ATOM 798 C C . ILE A 1 98 ? 12.125 -12.648 -5.629 1 90.31 98 ILE A C 1
ATOM 800 O O . ILE A 1 98 ? 12.945 -11.789 -5.301 1 90.31 98 ILE A O 1
ATOM 804 N N . GLY A 1 99 ? 12.445 -13.523 -6.605 1 84.38 99 GLY A N 1
ATOM 805 C CA . GLY A 1 99 ? 13.766 -13.594 -7.215 1 84.38 99 GLY A CA 1
ATOM 806 C C . GLY A 1 99 ? 14.891 -13.641 -6.195 1 84.38 99 GLY A C 1
ATOM 807 O O . GLY A 1 99 ? 15.922 -12.984 -6.371 1 84.38 99 GLY A O 1
ATOM 808 N N . GLY A 1 100 ? 14.633 -14.172 -5.051 1 84.56 100 GLY A N 1
ATOM 809 C CA . GLY A 1 100 ? 15.664 -14.305 -4.035 1 84.56 100 GLY A CA 1
ATOM 810 C C . GLY A 1 100 ? 15.664 -13.172 -3.025 1 84.56 100 GLY A C 1
ATOM 811 O O . GLY A 1 100 ? 16.406 -13.203 -2.043 1 84.56 100 GLY A O 1
ATOM 812 N N . MET A 1 101 ? 14.984 -12.164 -3.352 1 88.94 101 MET A N 1
ATOM 813 C CA . MET A 1 101 ? 14.859 -11.055 -2.402 1 88.94 101 MET A CA 1
ATOM 814 C C . MET A 1 101 ? 13.711 -11.297 -1.432 1 88.94 101 MET A C 1
ATOM 816 O O . MET A 1 101 ? 12.641 -11.773 -1.831 1 88.94 101 MET A O 1
ATOM 820 N N . ASP A 1 102 ? 13.977 -10.977 -0.105 1 95 102 ASP A N 1
ATOM 821 C CA . ASP A 1 102 ? 12.953 -11.164 0.923 1 95 102 ASP A CA 1
ATOM 822 C C . ASP A 1 102 ? 11.992 -9.984 0.97 1 95 102 ASP A C 1
ATOM 824 O O . ASP A 1 102 ? 12.422 -8.828 0.888 1 95 102 ASP A O 1
ATOM 828 N N . PHE A 1 103 ? 10.727 -10.328 1.082 1 95.19 103 PHE A N 1
ATOM 829 C CA . PHE A 1 103 ? 9.711 -9.289 1.188 1 95.19 103 PHE A CA 1
ATOM 830 C C . PHE A 1 103 ? 8.82 -9.523 2.4 1 95.19 103 PHE A C 1
ATOM 832 O O . PHE A 1 103 ? 8.445 -10.664 2.689 1 95.19 103 PHE A O 1
ATOM 839 N N . SER A 1 104 ? 8.531 -8.461 3.102 1 95.81 104 SER A N 1
ATOM 840 C CA . SER A 1 104 ? 7.438 -8.406 4.07 1 95.81 104 SER A CA 1
ATOM 841 C C . SER A 1 104 ? 6.391 -7.375 3.664 1 95.81 104 SER A C 1
ATOM 843 O O . SER A 1 104 ? 6.68 -6.176 3.619 1 95.81 104 SER A O 1
ATOM 845 N N . LEU A 1 105 ? 5.25 -7.805 3.316 1 94.94 105 LEU A N 1
ATOM 846 C CA . LEU A 1 105 ? 4.156 -6.949 2.863 1 94.94 105 LEU A CA 1
ATOM 847 C C . LEU A 1 105 ? 3.057 -6.871 3.918 1 94.94 105 LEU A C 1
ATOM 849 O O . LEU A 1 105 ? 2.502 -7.895 4.32 1 94.94 105 LEU A O 1
ATOM 853 N N . SER A 1 106 ? 2.781 -5.711 4.383 1 94.12 106 SER A N 1
ATOM 854 C CA . SER A 1 106 ? 1.748 -5.555 5.402 1 94.12 106 SER A CA 1
ATOM 855 C C . SER A 1 106 ? 0.704 -4.527 4.98 1 94.12 106 SER A C 1
ATOM 857 O O . SER A 1 106 ? 1.048 -3.461 4.469 1 94.12 106 SER A O 1
ATOM 859 N N . ASN A 1 107 ? -0.529 -4.859 5.113 1 92.69 107 ASN A N 1
ATOM 860 C CA . ASN A 1 107 ? -1.68 -4 4.855 1 92.69 107 ASN A CA 1
ATOM 861 C C . ASN A 1 107 ? -2.549 -3.834 6.098 1 92.69 107 ASN A C 1
ATOM 863 O O . ASN A 1 107 ? -2.893 -4.816 6.758 1 92.69 107 ASN A O 1
ATOM 867 N N . VAL A 1 108 ? -2.797 -2.471 6.426 1 89.44 108 VAL A N 1
ATOM 868 C CA . VAL A 1 108 ? -3.545 -2.209 7.648 1 89.44 108 VAL A CA 1
ATOM 869 C C . VAL A 1 108 ? -4.73 -1.293 7.348 1 89.44 108 VAL A C 1
ATOM 871 O O . VAL A 1 108 ? -4.57 -0.263 6.688 1 89.44 108 VAL A O 1
ATOM 874 N N . MET B 1 1 ? 21.344 -10.883 1.059 1 55.88 1 MET B N 1
ATOM 875 C CA . MET B 1 1 ? 20.219 -10.82 0.141 1 55.88 1 MET B CA 1
ATOM 876 C C . MET B 1 1 ? 19.156 -9.844 0.648 1 55.88 1 MET B C 1
ATOM 878 O O . MET B 1 1 ? 19 -9.656 1.857 1 55.88 1 MET B O 1
ATOM 882 N N . GLY B 1 2 ? 18.688 -8.758 -0.125 1 75.56 2 GLY B N 1
ATOM 883 C CA . GLY B 1 2 ? 18.078 -7.566 0.42 1 75.56 2 GLY B CA 1
ATOM 884 C C . GLY B 1 2 ? 16.641 -7.789 0.86 1 75.56 2 GLY B C 1
ATOM 885 O O . GLY B 1 2 ? 16 -8.773 0.462 1 75.56 2 GLY B O 1
ATOM 886 N N . GLU B 1 3 ? 16.219 -7.367 2.031 1 89.94 3 GLU B N 1
ATOM 887 C CA . GLU B 1 3 ? 14.875 -7.402 2.576 1 89.94 3 GLU B CA 1
ATOM 888 C C . GLU B 1 3 ? 14.172 -6.062 2.396 1 89.94 3 GLU B C 1
ATOM 890 O O . GLU B 1 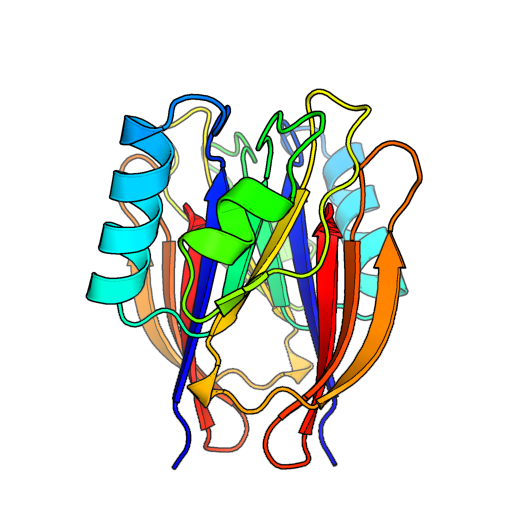3 ? 14.773 -5.004 2.592 1 89.94 3 GLU B O 1
ATOM 895 N N . LEU B 1 4 ? 12.969 -6.172 1.83 1 95.25 4 LEU B N 1
ATOM 896 C CA . LEU B 1 4 ? 12.156 -4.969 1.698 1 95.25 4 LEU B CA 1
ATOM 897 C C . LEU B 1 4 ? 10.844 -5.117 2.463 1 95.25 4 LEU B C 1
ATOM 899 O O . LEU B 1 4 ? 10.102 -6.086 2.258 1 95.25 4 LEU B O 1
ATOM 903 N N . LYS B 1 5 ? 10.711 -4.25 3.4 1 96.56 5 LYS B N 1
ATOM 904 C CA . LYS B 1 5 ? 9.453 -4.215 4.152 1 96.56 5 LYS B CA 1
ATOM 905 C C . LYS B 1 5 ? 8.57 -3.066 3.689 1 96.56 5 LYS B C 1
ATOM 907 O O . LYS B 1 5 ? 8.93 -1.896 3.83 1 96.56 5 LYS B O 1
ATOM 912 N N . ILE B 1 6 ? 7.359 -3.416 3.139 1 96.81 6 ILE B N 1
ATOM 913 C CA . ILE B 1 6 ? 6.426 -2.439 2.58 1 96.81 6 ILE B CA 1
ATOM 914 C C . ILE B 1 6 ? 5.109 -2.488 3.348 1 96.81 6 ILE B C 1
ATOM 916 O O . ILE B 1 6 ? 4.488 -3.549 3.465 1 96.81 6 ILE B O 1
ATOM 920 N N . ILE B 1 7 ? 4.68 -1.362 3.842 1 96.38 7 ILE B N 1
ATOM 921 C CA . ILE B 1 7 ? 3.473 -1.286 4.656 1 96.38 7 ILE B CA 1
ATOM 922 C C . ILE B 1 7 ? 2.498 -0.283 4.043 1 96.38 7 ILE B C 1
ATOM 924 O O . ILE B 1 7 ? 2.902 0.796 3.604 1 96.38 7 ILE B O 1
ATOM 928 N N . SER B 1 8 ? 1.247 -0.604 3.965 1 95.56 8 SER B N 1
ATOM 929 C CA . SER B 1 8 ? 0.186 0.317 3.572 1 95.56 8 SER B CA 1
ATOM 930 C C . SER B 1 8 ? -0.823 0.51 4.699 1 95.56 8 SER B C 1
ATOM 932 O O . SER B 1 8 ? -1.264 -0.461 5.32 1 95.56 8 SER B O 1
ATOM 934 N N . LEU B 1 9 ? -1.152 1.741 4.941 1 93.31 9 LEU B N 1
ATOM 935 C CA . LEU B 1 9 ? -2.129 1.931 6.008 1 93.31 9 LEU B CA 1
ATOM 936 C C . LEU B 1 9 ? -2.953 3.191 5.773 1 93.31 9 LEU B C 1
ATOM 938 O O . LEU B 1 9 ? -2.473 4.148 5.16 1 93.31 9 LEU B O 1
ATOM 942 N N . ILE B 1 10 ? -4.184 3.209 6.328 1 90.75 10 ILE B N 1
ATOM 943 C CA . ILE B 1 10 ? -5.051 4.379 6.398 1 90.75 10 ILE B CA 1
ATOM 944 C C . ILE B 1 10 ? -4.816 5.121 7.711 1 90.75 10 ILE B C 1
ATOM 946 O O . ILE B 1 10 ? -4.918 4.531 8.789 1 90.75 10 ILE B O 1
ATOM 950 N N . VAL B 1 11 ? -4.508 6.379 7.68 1 90.12 11 VAL B N 1
ATOM 951 C CA . VAL B 1 11 ? -4.121 7.07 8.906 1 90.12 11 VAL B CA 1
ATOM 952 C C . VAL B 1 11 ? -5.25 7.992 9.359 1 90.12 11 VAL B C 1
ATOM 954 O O . VAL B 1 11 ? -5.273 8.438 10.508 1 90.12 11 VAL B O 1
ATOM 957 N N . ASN B 1 12 ? -6.258 8.297 8.531 1 87.44 12 ASN B N 1
ATOM 958 C CA . ASN B 1 12 ? -7.391 9.148 8.867 1 87.44 12 ASN B CA 1
ATOM 959 C C . ASN B 1 12 ? -6.934 10.492 9.43 1 87.44 12 ASN B C 1
ATOM 961 O O . ASN B 1 12 ? -7.375 10.914 10.5 1 87.44 12 ASN B O 1
ATOM 965 N N . GLY B 1 13 ? -6.086 11.055 8.844 1 85.5 13 GLY B N 1
ATOM 966 C CA . GLY B 1 13 ? -5.609 12.375 9.211 1 85.5 13 GLY B CA 1
ATOM 967 C C . GLY B 1 13 ? -4.285 12.344 9.953 1 85.5 13 GLY B C 1
ATOM 968 O O . GLY B 1 13 ? -4.094 11.531 10.859 1 85.5 13 GLY B O 1
ATOM 969 N N . LEU B 1 14 ? -3.346 13.25 9.625 1 85.25 14 LEU B N 1
ATOM 970 C CA . LEU B 1 14 ? -2.041 13.352 10.266 1 85.25 14 LEU B CA 1
ATOM 971 C C . LEU B 1 14 ? -1.727 14.789 10.648 1 85.25 14 LEU B C 1
ATOM 973 O O . LEU B 1 14 ? -0.557 15.172 10.75 1 85.25 14 LEU B O 1
ATOM 977 N N . ASN B 1 15 ? -2.764 15.516 10.773 1 81.81 15 ASN B N 1
ATOM 978 C CA . ASN B 1 15 ? -2.549 16.906 11.141 1 81.81 15 ASN B CA 1
ATOM 979 C C . ASN B 1 15 ? -2.113 17.047 12.594 1 81.81 15 ASN B C 1
ATOM 981 O O . ASN B 1 15 ? -1.426 18 12.961 1 81.81 15 ASN B O 1
ATOM 985 N N . ASN B 1 16 ? -2.561 16.172 13.352 1 85.69 16 ASN B N 1
ATOM 986 C CA . ASN B 1 16 ? -2.127 16.125 14.742 1 85.69 16 ASN B CA 1
ATOM 987 C C . ASN B 1 16 ? -0.665 15.711 14.867 1 85.69 16 ASN B C 1
ATOM 989 O O . ASN B 1 16 ? -0.282 14.633 14.406 1 85.69 16 ASN B O 1
ATOM 993 N N . CYS B 1 17 ? 0.157 16.578 15.531 1 84.06 17 CYS B N 1
ATOM 994 C CA . CYS B 1 17 ? 1.595 16.344 15.625 1 84.06 17 CYS B CA 1
ATOM 995 C C . CYS B 1 17 ? 1.896 15.094 16.438 1 84.06 17 CYS B C 1
ATOM 997 O O . CYS B 1 17 ? 2.824 14.352 16.109 1 84.06 17 CYS B O 1
ATOM 999 N N . ILE B 1 18 ? 1.178 14.883 17.406 1 90.44 18 ILE B N 1
ATOM 1000 C CA . ILE B 1 18 ? 1.398 13.711 18.25 1 90.44 18 ILE B CA 1
ATOM 1001 C C . ILE B 1 18 ? 1.119 12.445 17.453 1 90.44 18 ILE B C 1
ATOM 1003 O O . ILE B 1 18 ? 1.912 11.5 17.484 1 90.44 18 ILE B O 1
ATOM 1007 N N . LYS B 1 19 ? 0.022 12.484 16.766 1 89.56 19 LYS B N 1
ATOM 1008 C CA . LYS B 1 19 ? -0.326 11.344 15.93 1 89.56 19 LYS B CA 1
ATOM 1009 C C . LYS B 1 19 ? 0.741 11.094 14.867 1 89.56 19 LYS B C 1
ATOM 1011 O O . LYS B 1 19 ? 1.13 9.945 14.625 1 89.56 19 LYS B O 1
ATOM 1016 N N . ARG B 1 20 ? 1.207 12.094 14.32 1 86 20 ARG B N 1
ATOM 1017 C CA . ARG B 1 20 ? 2.234 11.992 13.289 1 86 20 ARG B CA 1
ATOM 1018 C C . ARG B 1 20 ? 3.521 11.398 13.852 1 86 20 ARG B C 1
ATOM 1020 O O . ARG B 1 20 ? 4.113 10.5 13.258 1 86 20 ARG B O 1
ATOM 1027 N N . LYS B 1 21 ? 3.898 11.867 14.945 1 87.12 21 LYS B N 1
ATOM 1028 C CA . LYS B 1 21 ? 5.121 11.383 15.578 1 87.12 21 LYS B CA 1
ATOM 1029 C C . LYS B 1 21 ? 4.992 9.914 15.977 1 87.12 21 LYS B C 1
ATOM 1031 O O . LYS B 1 21 ? 5.922 9.125 15.781 1 87.12 21 LYS B O 1
ATOM 1036 N N . LYS B 1 22 ? 3.924 9.609 16.531 1 91.62 22 LYS B N 1
ATOM 1037 C CA . LYS B 1 22 ? 3.68 8.227 16.922 1 91.62 22 LYS B CA 1
ATOM 1038 C C . LYS B 1 22 ? 3.729 7.297 15.711 1 91.62 22 LYS B C 1
ATOM 1040 O O . LYS B 1 22 ? 4.332 6.223 15.773 1 91.62 22 LYS B O 1
ATOM 1045 N N . LEU B 1 23 ? 3.096 7.742 14.688 1 90.31 23 LEU B N 1
ATOM 1046 C CA . LEU B 1 23 ? 3.092 6.941 13.469 1 90.31 23 LEU B CA 1
ATOM 1047 C C . LEU B 1 23 ? 4.512 6.723 12.961 1 90.31 23 LEU B C 1
ATOM 1049 O O . LEU B 1 23 ? 4.887 5.598 12.625 1 90.31 23 LEU B O 1
ATOM 1053 N N . MET B 1 24 ? 5.27 7.707 12.898 1 88.12 24 MET B N 1
ATOM 1054 C CA . MET B 1 24 ? 6.637 7.605 12.406 1 88.12 24 MET B CA 1
ATOM 1055 C C . MET B 1 24 ? 7.469 6.684 13.289 1 88.12 24 MET B C 1
ATOM 1057 O O . MET B 1 24 ? 8.273 5.895 12.789 1 88.12 24 MET B O 1
ATOM 1061 N N . LEU B 1 25 ? 7.254 6.844 14.578 1 90 25 LEU B N 1
ATOM 1062 C CA . LEU B 1 25 ? 7.965 5.98 15.508 1 90 25 LEU B CA 1
ATOM 1063 C C . LEU B 1 25 ? 7.59 4.52 15.297 1 90 25 LEU B C 1
ATOM 1065 O O . LEU B 1 25 ? 8.453 3.641 15.336 1 90 25 LEU B O 1
ATOM 1069 N N . GLU B 1 26 ? 6.324 4.262 15.117 1 93 26 GLU B N 1
ATOM 1070 C CA . GLU B 1 26 ? 5.859 2.902 14.859 1 93 26 GLU B CA 1
ATOM 1071 C C . GLU B 1 26 ? 6.477 2.338 13.586 1 93 26 GLU B C 1
ATOM 1073 O O . GLU B 1 26 ? 6.895 1.179 13.547 1 93 26 GLU B O 1
ATOM 1078 N N . MET B 1 27 ? 6.578 3.168 12.555 1 90.75 27 MET B N 1
ATOM 1079 C CA . MET B 1 27 ? 7.145 2.725 11.281 1 90.75 27 MET B CA 1
ATOM 1080 C C . MET B 1 27 ? 8.633 2.424 11.43 1 90.75 27 MET B C 1
ATOM 1082 O O . MET B 1 27 ? 9.148 1.486 10.82 1 90.75 27 MET B O 1
ATOM 1086 N N . ASP B 1 28 ? 9.273 3.168 12.258 1 89.44 28 ASP B N 1
ATOM 1087 C CA . ASP B 1 28 ? 10.695 2.93 12.523 1 89.44 28 ASP B CA 1
ATOM 1088 C C . ASP B 1 28 ? 10.891 1.629 13.297 1 89.44 28 ASP B C 1
ATOM 1090 O O . ASP B 1 28 ? 11.789 0.841 12.977 1 89.44 28 ASP B O 1
ATOM 1094 N N . LYS B 1 29 ? 10.078 1.498 14.266 1 92.62 29 LYS B N 1
ATOM 1095 C CA . LYS B 1 29 ? 10.148 0.28 15.07 1 92.62 29 LYS B CA 1
ATOM 1096 C C . LYS B 1 29 ? 9.922 -0.959 14.211 1 92.62 29 LYS B C 1
ATOM 1098 O O . LYS B 1 29 ? 10.57 -1.988 14.406 1 92.62 29 LYS B O 1
ATOM 1103 N N . GLU B 1 30 ? 9.055 -0.828 13.273 1 92.75 30 GLU B N 1
ATOM 1104 C CA . GLU B 1 30 ? 8.742 -1.942 12.383 1 92.75 30 GLU B CA 1
ATOM 1105 C C . GLU B 1 30 ? 9.797 -2.096 11.297 1 92.75 30 GLU B C 1
ATOM 1107 O O . GLU B 1 30 ? 9.75 -3.037 10.5 1 92.75 30 GLU B O 1
ATOM 1112 N N . LYS B 1 31 ? 10.75 -1.113 11.234 1 92.56 31 LYS B N 1
ATOM 1113 C CA . LYS B 1 31 ? 11.797 -1.092 10.211 1 92.56 31 LYS B CA 1
ATOM 1114 C C . LYS B 1 31 ? 11.195 -1.103 8.812 1 92.56 31 LYS B C 1
ATOM 1116 O O . LYS B 1 31 ? 11.648 -1.85 7.941 1 92.56 31 LYS B O 1
ATOM 1121 N N . ALA B 1 32 ? 10.141 -0.364 8.633 1 94.19 32 ALA B N 1
ATOM 1122 C CA . ALA B 1 32 ? 9.508 -0.262 7.316 1 94.19 32 ALA B CA 1
ATOM 1123 C C . ALA B 1 32 ? 10.414 0.447 6.32 1 94.19 32 ALA B C 1
ATOM 1125 O O . ALA B 1 32 ? 11.031 1.467 6.648 1 94.19 32 ALA B O 1
ATOM 1126 N N . ASP B 1 33 ? 10.539 -0.126 5.105 1 93.56 33 ASP B N 1
ATOM 1127 C CA . ASP B 1 33 ? 11.359 0.47 4.055 1 93.56 33 ASP B CA 1
ATOM 1128 C C . ASP B 1 33 ? 10.539 1.42 3.188 1 93.56 33 ASP B C 1
ATOM 1130 O O . ASP B 1 33 ? 11.008 2.5 2.822 1 93.56 33 ASP B O 1
ATOM 1134 N N . ILE B 1 34 ? 9.344 1.065 2.828 1 94 34 ILE B N 1
ATOM 1135 C CA . ILE B 1 34 ? 8.398 1.845 2.033 1 94 34 ILE B CA 1
ATOM 1136 C C . ILE B 1 34 ? 7.035 1.855 2.719 1 94 34 ILE B C 1
ATOM 1138 O O . ILE B 1 34 ? 6.527 0.806 3.121 1 94 34 ILE B O 1
ATOM 1142 N N . VAL B 1 35 ? 6.477 3.064 2.885 1 93.94 35 VAL B N 1
ATOM 1143 C CA . VAL B 1 35 ? 5.191 3.182 3.562 1 93.94 35 VAL B CA 1
ATOM 1144 C C . VAL B 1 35 ? 4.211 3.955 2.684 1 93.94 35 VAL B C 1
ATOM 1146 O O . VAL B 1 35 ? 4.504 5.074 2.256 1 93.94 35 VAL B O 1
ATOM 1149 N N . TYR B 1 36 ? 3.084 3.322 2.373 1 94.06 36 TYR B N 1
ATOM 1150 C CA . TYR B 1 36 ? 1.955 3.998 1.743 1 94.06 36 TYR B CA 1
ATOM 1151 C C . TYR B 1 36 ? 0.997 4.551 2.793 1 94.06 36 TYR B C 1
ATOM 1153 O O . TYR B 1 36 ? 0.481 3.801 3.625 1 94.06 36 TYR B O 1
ATOM 1161 N N . LEU B 1 37 ? 0.771 5.793 2.719 1 91.88 37 LEU B N 1
ATOM 1162 C CA . LEU B 1 37 ? -0.196 6.43 3.609 1 91.88 37 LEU B CA 1
ATOM 1163 C C . LEU B 1 37 ? -1.381 6.977 2.822 1 91.88 37 LEU B C 1
ATOM 1165 O O . LEU B 1 37 ? -1.196 7.656 1.807 1 91.88 37 LEU B O 1
ATOM 1169 N N . GLN B 1 38 ? -2.523 6.719 3.264 1 90.56 38 GLN B N 1
ATOM 1170 C CA . GLN B 1 38 ? -3.744 7.254 2.668 1 90.56 38 GLN B CA 1
ATOM 1171 C C . GLN B 1 38 ? -4.555 8.039 3.693 1 90.56 38 GLN B C 1
ATOM 1173 O O . GLN B 1 38 ? -4.469 7.781 4.895 1 90.56 38 GLN B O 1
ATOM 1178 N N . GLU B 1 39 ? -5.32 9.047 3.232 1 89.5 39 GLU B N 1
ATOM 1179 C CA . GLU B 1 39 ? -6.141 9.945 4.039 1 89.5 39 GLU B CA 1
ATOM 1180 C C . GLU B 1 39 ? -5.289 10.719 5.039 1 89.5 39 GLU B C 1
ATOM 1182 O O . GLU B 1 39 ? -5.609 10.766 6.227 1 89.5 39 GLU B O 1
ATOM 1187 N N . THR B 1 40 ? -4.27 11.266 4.645 1 86.5 40 THR B N 1
ATOM 1188 C CA . THR B 1 40 ? -3.367 12.016 5.512 1 86.5 40 THR B CA 1
ATOM 1189 C C . THR B 1 40 ? -3.986 13.352 5.922 1 86.5 40 THR B C 1
ATOM 1191 O O . THR B 1 40 ? -3.68 13.883 6.988 1 86.5 40 THR B O 1
ATOM 1194 N N . HIS B 1 41 ? -4.805 13.891 5.039 1 82.81 41 HIS B N 1
ATOM 1195 C CA . HIS B 1 41 ? -5.488 15.156 5.242 1 82.81 41 HIS B CA 1
ATOM 1196 C C . HIS B 1 41 ? -4.492 16.281 5.484 1 82.81 41 HIS B C 1
ATOM 1198 O O . HIS B 1 41 ? -4.805 17.266 6.18 1 82.81 41 HIS B O 1
ATOM 1204 N N . LEU B 1 42 ? -3.324 16.047 4.945 1 77.25 42 LEU B N 1
ATOM 1205 C CA . LEU B 1 42 ? -2.301 17.078 5.109 1 77.25 42 LEU B CA 1
ATOM 1206 C C . LEU B 1 42 ? -2.457 18.172 4.059 1 77.25 42 LEU B C 1
ATOM 1208 O O . LEU B 1 42 ? -2.695 17.875 2.885 1 77.25 42 LEU B O 1
ATOM 1212 N N . GLU B 1 43 ? -2.719 19.375 4.359 1 66.69 43 GLU B N 1
ATOM 1213 C CA . GLU B 1 43 ? -2.873 20.469 3.41 1 66.69 43 GLU B CA 1
ATOM 1214 C C . GLU B 1 43 ? -1.519 21.016 2.961 1 66.69 43 GLU B C 1
ATOM 1216 O O . GLU B 1 43 ? -1.271 21.156 1.763 1 66.69 43 GLU B O 1
ATOM 1221 N N . ASN B 1 44 ? -0.806 21.875 3.623 1 56.75 44 ASN B N 1
ATOM 1222 C CA . ASN B 1 44 ? 0.337 22.672 3.215 1 56.75 44 ASN B CA 1
ATOM 1223 C C . ASN B 1 44 ? 1.657 22.031 3.615 1 56.75 44 ASN B C 1
ATOM 1225 O O . ASN B 1 44 ? 2.73 22.516 3.248 1 56.75 44 ASN B O 1
ATOM 1229 N N . GLU B 1 45 ? 1.664 20.938 4.273 1 52.69 45 GLU B N 1
ATOM 1230 C CA . GLU B 1 45 ? 2.912 20.719 5 1 52.69 45 GLU B CA 1
ATOM 1231 C C . GLU B 1 45 ? 3.512 19.359 4.676 1 52.69 45 GLU B C 1
ATOM 1233 O O . GLU B 1 45 ? 3.572 18.484 5.539 1 52.69 45 GLU B O 1
ATOM 1238 N N . GLU B 1 46 ? 3.684 19 3.416 1 55.91 46 GLU B N 1
ATOM 1239 C CA . GLU B 1 46 ? 4.574 17.875 3.174 1 55.91 46 GLU B CA 1
ATOM 1240 C C . GLU B 1 46 ? 5.777 17.906 4.113 1 55.91 46 GLU B C 1
ATOM 1242 O O . GLU B 1 46 ? 6.285 16.859 4.516 1 55.91 46 GLU B O 1
ATOM 1247 N N . HIS B 1 47 ? 6.086 19.156 4.43 1 58.31 47 HIS B N 1
ATOM 1248 C CA . HIS B 1 47 ? 7.258 19.453 5.25 1 58.31 47 HIS B CA 1
ATOM 1249 C C . HIS B 1 47 ? 7.168 18.766 6.605 1 58.31 47 HIS B C 1
ATOM 1251 O O . HIS B 1 47 ? 8.188 18.328 7.148 1 58.31 47 HIS B O 1
ATOM 1257 N N . LYS B 1 48 ? 5.922 18.484 6.949 1 61.47 48 LYS B N 1
ATOM 1258 C CA . LYS B 1 48 ? 5.777 17.922 8.289 1 61.47 48 LYS B CA 1
ATOM 1259 C C . LYS B 1 48 ? 6.207 16.453 8.312 1 61.47 48 LYS B C 1
ATOM 1261 O O . LYS B 1 48 ? 6.836 16 9.273 1 61.47 48 LYS B O 1
ATOM 1266 N N . LEU B 1 49 ? 5.926 15.773 7.277 1 66.81 49 LEU B N 1
ATOM 1267 C CA . LEU B 1 49 ? 6.328 14.375 7.23 1 66.81 49 LEU B CA 1
ATOM 1268 C C . LEU B 1 49 ? 7.82 14.25 6.941 1 66.81 49 LEU B C 1
ATOM 1270 O O . LEU B 1 49 ? 8.484 13.336 7.445 1 66.81 49 LEU B O 1
ATOM 1274 N N . LYS B 1 50 ? 8.344 15.172 6.188 1 64.12 50 LYS B N 1
ATOM 1275 C CA . LYS B 1 50 ? 9.758 15.148 5.82 1 64.12 50 LYS B CA 1
ATOM 1276 C C . LYS B 1 50 ? 10.648 15.344 7.043 1 64.12 50 LYS B C 1
ATOM 1278 O O . LYS B 1 50 ? 11.695 14.703 7.168 1 64.12 50 LYS B O 1
ATOM 1283 N N . LYS B 1 51 ? 10.188 16.188 7.82 1 61.31 51 LYS B N 1
ATOM 1284 C CA . LYS B 1 51 ? 11 16.547 8.984 1 61.31 51 LYS B CA 1
ATOM 1285 C C . LYS B 1 51 ? 11.102 15.375 9.953 1 61.31 51 LYS B C 1
ATOM 1287 O O . LYS B 1 51 ? 12.094 15.242 10.672 1 61.31 51 LYS B O 1
ATOM 1292 N N . LEU B 1 52 ? 10.094 14.625 9.906 1 57.53 52 LEU B N 1
ATOM 1293 C CA . LEU B 1 52 ? 10.039 13.594 10.938 1 57.53 52 LEU B CA 1
ATOM 1294 C C . LEU B 1 52 ? 10.641 12.289 10.438 1 57.53 52 LEU B C 1
ATOM 1296 O O . LEU B 1 52 ? 11.062 11.445 11.227 1 57.53 52 LEU B O 1
ATOM 1300 N N . SER B 1 53 ? 10.633 12.141 9.039 1 58.19 53 SER B N 1
ATOM 1301 C CA . SER B 1 53 ? 11.062 10.828 8.562 1 58.19 53 SER B CA 1
ATOM 1302 C C . SER B 1 53 ? 12.461 10.898 7.957 1 58.19 53 SER B C 1
ATOM 1304 O O . SER B 1 53 ? 12.828 11.898 7.34 1 58.19 53 SER B O 1
ATOM 1306 N N . ASN B 1 54 ? 13.453 10.211 8.523 1 59.91 54 ASN B N 1
ATOM 1307 C CA . ASN B 1 54 ? 14.672 9.984 7.75 1 59.91 54 ASN B CA 1
ATOM 1308 C C . ASN B 1 54 ? 14.352 9.406 6.371 1 59.91 54 ASN B C 1
ATOM 1310 O O . ASN B 1 54 ? 15.133 8.633 5.82 1 59.91 54 ASN B O 1
ATOM 1314 N N . SER B 1 55 ? 13.117 9.688 5.98 1 60.12 55 SER B N 1
ATOM 1315 C CA . SER B 1 55 ? 12.617 9.117 4.73 1 60.12 55 SER B CA 1
ATOM 1316 C C . SER B 1 55 ? 12.453 10.188 3.662 1 60.12 55 SER B C 1
ATOM 1318 O O . SER B 1 55 ? 12.281 11.367 3.98 1 60.12 55 SER B O 1
ATOM 1320 N N . GLN B 1 56 ? 12.922 9.867 2.459 1 61.72 56 GLN B N 1
ATOM 1321 C CA . GLN B 1 56 ? 12.523 10.695 1.322 1 61.72 56 GLN B CA 1
ATOM 1322 C C . GLN B 1 56 ? 11.008 10.656 1.118 1 61.72 56 GLN B C 1
ATOM 1324 O O . GLN B 1 56 ? 10.438 9.586 0.912 1 61.72 56 GLN B O 1
ATOM 1329 N N . VAL B 1 57 ? 10.281 11.57 1.812 1 60.25 57 VAL B N 1
ATOM 1330 C CA . VAL B 1 57 ? 8.828 11.656 1.758 1 60.25 57 VAL B CA 1
ATOM 1331 C C . VAL B 1 57 ? 8.398 12.336 0.462 1 60.25 57 VAL B C 1
ATOM 1333 O O . VAL B 1 57 ? 8.898 13.414 0.125 1 60.25 57 VAL B O 1
ATOM 1336 N N . ARG B 1 58 ? 7.867 11.695 -0.536 1 59.59 58 ARG B N 1
ATOM 1337 C CA . ARG B 1 58 ? 7.348 12.375 -1.717 1 59.59 58 ARG B CA 1
ATOM 1338 C C . ARG B 1 58 ? 5.828 12.508 -1.65 1 59.59 58 ARG B C 1
ATOM 1340 O O . ARG B 1 58 ? 5.125 11.508 -1.471 1 59.59 58 ARG B O 1
ATOM 1347 N N . TYR B 1 59 ? 5.422 13.633 -0.994 1 55.25 59 TYR B N 1
ATOM 1348 C CA . TYR B 1 59 ? 4.012 13.852 -0.695 1 55.25 59 TYR B CA 1
ATOM 1349 C C . TYR B 1 59 ? 3.25 14.266 -1.947 1 55.25 59 TYR B C 1
ATOM 1351 O O . TYR B 1 59 ? 3.842 14.766 -2.904 1 55.25 59 TYR B O 1
ATOM 1359 N N . SER B 1 60 ? 2.061 13.648 -1.896 1 52.56 60 SER B N 1
ATOM 1360 C CA . SER B 1 60 ? 1.077 14.102 -2.875 1 52.56 60 SER B CA 1
ATOM 1361 C C . SER B 1 60 ? 0.386 15.375 -2.41 1 52.56 60 SER B C 1
ATOM 1363 O O . SER B 1 60 ? 0.474 15.742 -1.237 1 52.56 60 SER B O 1
ATOM 1365 N N . SER B 1 61 ? -0.761 15.836 -3.285 1 48.84 61 SER B N 1
ATOM 1366 C CA . SER B 1 61 ? -1.45 17.109 -3.449 1 48.84 61 SER B CA 1
ATOM 1367 C C . SER B 1 61 ? -2.447 17.344 -2.32 1 48.84 61 SER B C 1
ATOM 1369 O O . SER B 1 61 ? -2.941 16.406 -1.711 1 48.84 61 SER B O 1
ATOM 1371 N N . TYR B 1 62 ? -2.566 18.703 -1.86 1 48.38 62 TYR B N 1
ATOM 1372 C CA . TYR B 1 62 ? -3.104 19.516 -0.771 1 48.38 62 TYR B CA 1
ATOM 1373 C C . TYR B 1 62 ? -4.625 19.547 -0.822 1 48.38 62 TYR B C 1
ATOM 1375 O O . TYR B 1 62 ? -5.285 19.719 0.209 1 48.38 62 TYR B O 1
ATOM 1383 N N . ASN B 1 63 ? -5.152 19.391 -1.882 1 48.62 63 ASN B N 1
ATOM 1384 C CA . ASN B 1 63 ? -6.5 19.938 -1.824 1 48.62 63 ASN B CA 1
ATOM 1385 C C . ASN B 1 63 ? -7.547 18.844 -1.625 1 48.62 63 ASN B C 1
ATOM 1387 O O . ASN B 1 63 ? -8.727 19.047 -1.934 1 48.62 63 ASN B O 1
ATOM 1391 N N . SER B 1 64 ? -7.191 17.703 -1.209 1 55.94 64 SER B N 1
ATOM 1392 C CA . SER B 1 64 ? -8.25 16.703 -1.028 1 55.94 64 SER B CA 1
ATOM 1393 C C . SER B 1 64 ? -8.156 16.047 0.345 1 55.94 64 SER B C 1
ATOM 1395 O O . SER B 1 64 ? -7.082 15.992 0.945 1 55.94 64 SER B O 1
ATOM 1397 N N . LYS B 1 65 ? -9.383 15.852 0.936 1 59.25 65 LYS B N 1
ATOM 1398 C CA . LYS B 1 65 ? -9.484 15.094 2.178 1 59.25 65 LYS B CA 1
ATOM 1399 C C . LYS B 1 65 ? -8.758 13.75 2.062 1 59.25 65 LYS B C 1
ATOM 1401 O O . LYS B 1 65 ? -8.398 13.148 3.074 1 59.25 65 LYS B O 1
ATOM 1406 N N . ARG B 1 66 ? -8.438 13.266 0.938 1 65.44 66 ARG B N 1
ATOM 1407 C CA . ARG B 1 66 ? -7.965 11.914 0.662 1 65.44 66 ARG B CA 1
ATOM 1408 C C . ARG B 1 66 ? -6.477 11.914 0.331 1 65.44 66 ARG B C 1
ATOM 1410 O O . ARG B 1 66 ? -5.945 10.922 -0.174 1 65.44 66 ARG B O 1
ATOM 1417 N N . ARG B 1 67 ? -5.801 12.812 0.858 1 79.94 67 ARG B N 1
ATOM 1418 C CA . ARG B 1 67 ? -4.406 12.992 0.471 1 79.94 67 ARG B CA 1
ATOM 1419 C C . ARG B 1 67 ? -3.588 11.742 0.776 1 79.94 67 ARG B C 1
ATOM 1421 O O . ARG B 1 67 ? -3.875 11.023 1.736 1 79.94 67 ARG B O 1
ATOM 1428 N N . VAL B 1 68 ? -2.662 11.453 -0.154 1 88.69 68 VAL B N 1
ATOM 1429 C CA . VAL B 1 68 ? -1.852 10.25 -0.037 1 88.69 68 VAL B CA 1
ATOM 1430 C C . VAL B 1 68 ? -0.373 10.625 0.027 1 88.69 68 VAL B C 1
ATOM 1432 O O . VAL B 1 68 ? 0.019 11.703 -0.412 1 88.69 68 VAL B O 1
ATOM 1435 N N . ALA B 1 69 ? 0.415 9.727 0.623 1 86.88 69 ALA B N 1
ATOM 1436 C CA . ALA B 1 69 ? 1.865 9.898 0.679 1 86.88 69 ALA B CA 1
ATOM 1437 C C . ALA B 1 69 ? 2.58 8.555 0.542 1 86.88 69 ALA B C 1
ATOM 1439 O O . ALA B 1 69 ? 2.031 7.512 0.908 1 86.88 69 ALA B O 1
ATOM 1440 N N . ILE B 1 70 ? 3.736 8.609 -0.097 1 90.88 70 ILE B N 1
ATOM 1441 C CA . ILE B 1 70 ? 4.668 7.492 -0.091 1 90.88 70 ILE B CA 1
ATOM 1442 C C . ILE B 1 70 ? 5.965 7.898 0.604 1 90.88 70 ILE B C 1
ATOM 1444 O O . ILE B 1 70 ? 6.605 8.875 0.208 1 90.88 70 ILE B O 1
ATOM 1448 N N . LEU B 1 71 ? 6.238 7.105 1.64 1 88.94 71 LEU B N 1
ATOM 1449 C CA . LEU B 1 71 ? 7.473 7.352 2.375 1 88.94 71 LEU B CA 1
ATOM 1450 C C . LEU B 1 71 ? 8.5 6.262 2.096 1 88.94 71 LEU B C 1
ATOM 1452 O O . LEU B 1 71 ? 8.18 5.07 2.156 1 88.94 71 LEU B O 1
ATOM 1456 N N . ILE B 1 72 ? 9.695 6.688 1.776 1 90.75 72 ILE B N 1
ATOM 1457 C CA . ILE B 1 72 ? 10.781 5.742 1.552 1 90.75 72 ILE B CA 1
ATOM 1458 C C . ILE B 1 72 ? 11.953 6.082 2.469 1 90.75 72 ILE B C 1
ATOM 1460 O O . ILE B 1 72 ? 12.445 7.215 2.469 1 90.75 72 ILE B O 1
ATOM 1464 N N . LYS B 1 73 ? 12.352 5.043 3.172 1 88.44 73 LYS B N 1
ATOM 1465 C CA . LYS B 1 73 ? 13.461 5.273 4.094 1 88.44 73 LYS B CA 1
ATOM 1466 C C . LYS B 1 73 ? 14.75 5.574 3.334 1 88.44 73 LYS B C 1
ATOM 1468 O O . LYS B 1 73 ? 15.008 4.984 2.283 1 88.44 73 LYS B O 1
ATOM 1473 N N . GLN B 1 74 ? 15.586 6.336 3.941 1 84.56 74 GLN B N 1
ATOM 1474 C CA . GLN B 1 74 ? 16.812 6.812 3.301 1 84.56 74 GLN B CA 1
ATOM 1475 C C . GLN B 1 74 ? 17.75 5.652 2.984 1 84.56 74 GLN B C 1
ATOM 1477 O O . GLN B 1 74 ? 18.406 5.648 1.942 1 84.56 74 GLN B O 1
ATOM 1482 N N . HIS B 1 75 ? 17.766 4.695 3.783 1 85.81 75 HIS B N 1
ATOM 1483 C CA . HIS B 1 75 ? 18.734 3.617 3.607 1 85.81 75 HIS B CA 1
ATOM 1484 C C . HIS B 1 75 ? 18.359 2.736 2.418 1 85.81 75 HIS B C 1
ATOM 1486 O O . HIS B 1 75 ? 19.188 1.938 1.956 1 85.81 75 HIS B O 1
ATOM 1492 N N . VAL B 1 76 ? 17.109 2.73 1.935 1 88 76 VAL B N 1
ATOM 1493 C CA . VAL B 1 76 ? 16.672 1.93 0.796 1 88 76 VAL B CA 1
ATOM 1494 C C . VAL B 1 76 ? 17.375 2.404 -0.471 1 88 76 VAL B C 1
ATOM 1496 O O . VAL B 1 76 ? 17.562 1.632 -1.418 1 88 76 VAL B O 1
ATOM 1499 N N . ASN B 1 77 ? 18.031 3.57 -0.465 1 87.06 77 ASN B N 1
ATOM 1500 C CA . ASN B 1 77 ? 18.703 4.152 -1.615 1 87.06 77 ASN B CA 1
ATOM 1501 C C . ASN B 1 77 ? 17.859 4.07 -2.877 1 87.06 77 ASN B C 1
ATOM 1503 O O . ASN B 1 77 ? 18.312 3.584 -3.912 1 87.06 77 ASN B O 1
ATOM 1507 N N . PHE B 1 78 ? 16.625 4.516 -2.777 1 90.06 78 PHE B N 1
ATOM 1508 C CA . PHE B 1 78 ? 15.711 4.605 -3.908 1 90.06 78 PHE B CA 1
ATOM 1509 C C . PHE B 1 78 ? 16.109 5.75 -4.832 1 90.06 78 PHE B C 1
ATOM 1511 O O . PHE B 1 78 ? 16.031 6.918 -4.449 1 90.06 78 PHE B O 1
ATOM 1518 N N . LYS B 1 79 ? 16.578 5.379 -6.004 1 91.06 79 LYS B N 1
ATOM 1519 C CA . LYS B 1 79 ? 16.922 6.395 -6.996 1 91.06 79 LYS B CA 1
ATOM 1520 C C . LYS B 1 79 ? 15.695 6.828 -7.789 1 91.06 79 LYS B C 1
ATOM 1522 O O . LYS B 1 79 ? 15.273 6.133 -8.719 1 91.06 79 LYS B O 1
ATOM 1527 N N . ILE B 1 80 ? 15.195 7.934 -7.453 1 88.88 80 ILE B N 1
ATOM 1528 C CA . ILE B 1 80 ? 13.977 8.422 -8.078 1 88.88 80 ILE B CA 1
ATOM 1529 C C . ILE B 1 80 ? 14.273 8.859 -9.516 1 88.88 80 ILE B C 1
ATOM 1531 O O . ILE B 1 80 ? 15.219 9.617 -9.758 1 88.88 80 ILE B O 1
ATOM 1535 N N . GLU B 1 81 ? 13.531 8.375 -10.359 1 92.88 81 GLU B N 1
ATOM 1536 C CA . GLU B 1 81 ? 13.641 8.773 -11.758 1 92.88 81 GLU B CA 1
ATOM 1537 C C . GLU B 1 81 ? 12.516 9.727 -12.148 1 92.88 81 GLU B C 1
ATOM 1539 O O . GLU B 1 81 ? 12.727 10.68 -12.906 1 92.88 81 GLU B O 1
ATOM 1544 N N . ASN B 1 82 ? 11.312 9.438 -11.703 1 90.06 82 ASN B N 1
ATOM 1545 C CA . ASN B 1 82 ? 10.156 10.289 -11.953 1 90.06 82 ASN B CA 1
ATOM 1546 C C . ASN B 1 82 ? 9.18 10.266 -10.781 1 90.06 82 ASN B C 1
ATOM 1548 O O . ASN B 1 82 ? 9.102 9.273 -10.055 1 90.06 82 ASN B O 1
ATOM 1552 N N . CYS B 1 83 ? 8.555 11.352 -10.523 1 85.62 83 CYS B N 1
ATOM 1553 C CA . CYS B 1 83 ? 7.52 11.516 -9.508 1 85.62 83 CYS B CA 1
ATOM 1554 C C . CYS B 1 83 ? 6.359 12.344 -10.047 1 85.62 83 CYS B C 1
ATOM 1556 O O . CYS B 1 83 ? 6.57 13.414 -10.625 1 85.62 83 CYS B O 1
ATOM 1558 N N . PHE B 1 84 ? 5.152 11.711 -9.867 1 84.5 84 PHE B N 1
ATOM 1559 C CA . PHE B 1 84 ? 3.959 12.406 -10.336 1 84.5 84 PHE B CA 1
ATOM 1560 C C . PHE B 1 84 ? 2.902 12.469 -9.242 1 84.5 84 PHE B C 1
ATOM 1562 O O . PHE B 1 84 ? 2.703 11.5 -8.508 1 84.5 84 PHE B O 1
ATOM 1569 N N . THR B 1 85 ? 2.318 13.625 -9.062 1 80.56 85 THR B N 1
ATOM 1570 C CA . THR B 1 85 ? 1.178 13.789 -8.172 1 80.56 85 THR B CA 1
ATOM 1571 C C . THR B 1 85 ? 0.081 14.609 -8.836 1 80.56 85 THR B C 1
ATOM 1573 O O . THR B 1 85 ? 0.335 15.32 -9.812 1 80.56 85 THR B O 1
ATOM 1576 N N . ASP B 1 86 ? -1.112 14.32 -8.461 1 79.81 86 ASP B N 1
ATOM 1577 C CA . ASP B 1 86 ? -2.176 15.195 -8.945 1 79.81 86 ASP B CA 1
ATOM 1578 C C . ASP B 1 86 ? -2.377 16.391 -8.008 1 79.81 86 ASP B C 1
ATOM 1580 O O . ASP B 1 86 ? -1.896 16.375 -6.875 1 79.81 86 ASP B O 1
ATOM 1584 N N . LYS B 1 87 ? -3.021 17.469 -8.57 1 74.56 87 LYS B N 1
ATOM 1585 C CA . LYS B 1 87 ? -3.215 18.688 -7.805 1 74.56 87 LYS B CA 1
ATOM 1586 C C . LYS B 1 87 ? -4.184 18.469 -6.645 1 74.56 87 LYS B C 1
ATOM 1588 O O . LYS B 1 87 ? -4.168 19.219 -5.664 1 74.56 87 LYS B O 1
ATOM 1593 N N . LYS B 1 88 ? -4.914 17.438 -6.691 1 76.38 88 LYS B N 1
ATOM 1594 C CA . LYS B 1 88 ? -5.93 17.203 -5.672 1 76.38 88 LYS B CA 1
ATOM 1595 C C . LYS B 1 88 ? -5.414 16.25 -4.586 1 76.38 88 LYS B C 1
ATOM 1597 O O . LYS B 1 88 ? -6.094 16.016 -3.588 1 76.38 88 LYS B O 1
ATOM 1602 N N . GLY B 1 89 ? -4.223 15.719 -4.742 1 75.06 89 GLY B N 1
ATOM 1603 C CA . GLY B 1 89 ? -3.627 14.844 -3.746 1 75.06 89 GLY B CA 1
ATOM 1604 C C . GLY B 1 89 ? -4.234 13.453 -3.734 1 75.06 89 GLY B C 1
ATOM 1605 O O . GLY B 1 89 ? -4.125 12.727 -2.74 1 75.06 89 GLY B O 1
ATOM 1606 N N . ARG B 1 90 ? -4.953 13.188 -4.742 1 78.75 90 ARG B N 1
ATOM 1607 C CA . ARG B 1 90 ? -5.68 11.922 -4.801 1 78.75 90 ARG B CA 1
ATOM 1608 C C . ARG B 1 90 ? -4.777 10.789 -5.281 1 78.75 90 ARG B C 1
ATOM 1610 O O . ARG B 1 90 ? -5.086 9.609 -5.086 1 78.75 90 ARG B O 1
ATOM 1617 N N . TYR B 1 91 ? -3.564 11.305 -5.879 1 85.5 91 TYR B N 1
ATOM 1618 C CA . TYR B 1 91 ? -2.721 10.281 -6.484 1 85.5 91 TYR B CA 1
ATOM 1619 C C . TYR B 1 91 ? -1.249 10.664 -6.398 1 85.5 91 TYR B C 1
ATOM 1621 O O . TYR B 1 91 ? -0.905 11.852 -6.488 1 85.5 91 TYR B O 1
ATOM 1629 N N . GLY B 1 92 ? -0.413 9.602 -6.129 1 87.88 92 GLY B N 1
ATOM 1630 C CA . GLY B 1 92 ? 1.032 9.742 -6.219 1 87.88 92 GLY B CA 1
ATOM 1631 C C . GLY B 1 92 ? 1.702 8.562 -6.902 1 87.88 92 GLY B C 1
ATOM 1632 O O . GLY B 1 92 ? 1.322 7.414 -6.68 1 87.88 92 GLY B O 1
ATOM 1633 N N . LEU B 1 93 ? 2.625 8.93 -7.82 1 91.12 93 LEU B N 1
ATOM 1634 C CA . LEU B 1 93 ? 3.406 7.918 -8.523 1 91.12 93 LEU B CA 1
ATOM 1635 C C . LEU B 1 93 ? 4.898 8.203 -8.406 1 91.12 93 LEU B C 1
ATOM 1637 O O . LEU B 1 93 ? 5.344 9.32 -8.672 1 91.12 93 LEU B O 1
ATOM 1641 N N . LEU B 1 94 ? 5.598 7.18 -7.949 1 91.44 94 LEU B N 1
ATOM 1642 C CA . LEU B 1 94 ? 7.051 7.254 -7.875 1 91.44 94 LEU B CA 1
ATOM 1643 C C . LEU B 1 94 ? 7.695 6.141 -8.703 1 91.44 94 LEU B C 1
ATOM 1645 O O . LEU B 1 94 ? 7.363 4.965 -8.531 1 91.44 94 LEU B O 1
ATOM 1649 N N . VAL B 1 95 ? 8.5 6.598 -9.625 1 93.31 95 VAL B N 1
ATOM 1650 C CA . VAL B 1 95 ? 9.219 5.637 -10.453 1 93.31 95 VAL B CA 1
ATOM 1651 C C . VAL B 1 95 ? 10.719 5.762 -10.195 1 93.31 95 VAL B C 1
ATOM 1653 O O . VAL B 1 95 ? 11.266 6.867 -10.188 1 93.31 95 VAL B O 1
ATOM 1656 N N . GLY B 1 96 ? 11.336 4.57 -9.992 1 93.69 96 GLY B N 1
ATOM 1657 C CA . GLY B 1 96 ? 12.766 4.602 -9.727 1 93.69 96 GLY B CA 1
ATOM 1658 C C . GLY B 1 96 ? 13.375 3.217 -9.602 1 93.69 96 GLY B C 1
ATOM 1659 O O . GLY B 1 96 ? 12.844 2.246 -10.148 1 93.69 96 GLY B O 1
ATOM 1660 N N . LYS B 1 97 ? 14.594 3.238 -8.945 1 93.44 97 LYS B N 1
ATOM 1661 C CA . LYS B 1 97 ? 15.344 1.988 -8.883 1 93.44 97 LYS B CA 1
ATOM 1662 C C . LYS B 1 97 ? 15.836 1.707 -7.469 1 93.44 97 LYS B C 1
ATOM 1664 O O . LYS B 1 97 ? 16.219 2.629 -6.742 1 93.44 97 LYS B O 1
ATOM 1669 N N . ILE B 1 98 ? 15.727 0.421 -7.117 1 90.31 98 ILE B N 1
ATOM 1670 C CA . ILE B 1 98 ? 16.406 -0.079 -5.922 1 90.31 98 ILE B CA 1
ATOM 1671 C C . ILE B 1 98 ? 17.359 -1.201 -6.305 1 90.31 98 ILE B C 1
ATOM 1673 O O . ILE B 1 98 ? 16.938 -2.25 -6.793 1 90.31 98 ILE B O 1
ATOM 1677 N N . GLY B 1 99 ? 18.672 -1.105 -5.984 1 84.5 99 GLY B N 1
ATOM 1678 C CA . GLY B 1 99 ? 19.641 -2.139 -6.301 1 84.5 99 GLY B CA 1
ATOM 1679 C C . GLY B 1 99 ? 19.578 -2.6 -7.742 1 84.5 99 GLY B C 1
ATOM 1680 O O . GLY B 1 99 ? 19.672 -3.797 -8.023 1 84.5 99 GLY B O 1
ATOM 1681 N N . GLY B 1 100 ? 19.172 -1.755 -8.609 1 84.62 100 GLY B N 1
ATOM 1682 C CA . GLY B 1 100 ? 19.125 -2.094 -10.016 1 84.62 100 GLY B CA 1
ATOM 1683 C C . GLY B 1 100 ? 17.766 -2.564 -10.477 1 84.62 100 GLY B C 1
ATOM 1684 O O . GLY B 1 100 ? 17.547 -2.781 -11.672 1 84.62 100 GLY B O 1
ATOM 1685 N N . MET B 1 101 ? 16.953 -2.861 -9.57 1 88.94 101 MET B N 1
ATOM 1686 C CA . MET B 1 101 ? 15.586 -3.248 -9.922 1 88.94 101 MET B CA 1
ATOM 1687 C C . MET B 1 101 ? 14.695 -2.021 -10.07 1 88.94 101 MET B C 1
ATOM 1689 O O . MET B 1 101 ? 14.781 -1.084 -9.273 1 88.94 101 MET B O 1
ATOM 1693 N N . ASP B 1 102 ? 13.805 -2.057 -11.141 1 95.06 102 ASP B N 1
ATOM 1694 C CA . ASP B 1 102 ? 12.906 -0.938 -11.391 1 95.06 102 ASP B CA 1
ATOM 1695 C C . ASP B 1 102 ? 11.633 -1.054 -10.547 1 95.06 102 ASP B C 1
ATOM 1697 O O . ASP B 1 102 ? 11.07 -2.139 -10.422 1 95.06 102 ASP B O 1
ATOM 1701 N N . PHE B 1 103 ? 11.266 0.077 -10 1 95.19 103 PHE B N 1
ATOM 1702 C CA . PHE B 1 103 ? 10.039 0.115 -9.211 1 95.19 103 PHE B CA 1
ATOM 1703 C C . PHE B 1 103 ? 9.117 1.228 -9.695 1 95.19 103 PHE B C 1
ATOM 1705 O O . PHE B 1 103 ? 9.578 2.324 -10.023 1 95.19 103 PHE B O 1
ATOM 1712 N N . SER B 1 104 ? 7.855 0.915 -9.781 1 95.88 104 SER B N 1
ATOM 1713 C CA . SER B 1 104 ? 6.781 1.899 -9.883 1 95.88 104 SER B CA 1
ATOM 1714 C C . SER B 1 104 ? 5.844 1.817 -8.68 1 95.88 104 SER B C 1
ATOM 1716 O O . SER B 1 104 ? 5.168 0.806 -8.484 1 95.88 104 SER B O 1
ATOM 1718 N N . LEU B 1 105 ? 5.852 2.789 -7.867 1 95.06 105 LEU B N 1
ATOM 1719 C CA . LEU B 1 105 ? 5.047 2.848 -6.652 1 95.06 105 LEU B CA 1
ATOM 1720 C C . LEU B 1 105 ? 3.904 3.848 -6.805 1 95.06 105 LEU B C 1
ATOM 1722 O O . LEU B 1 105 ? 4.141 5.027 -7.066 1 95.06 105 LEU B O 1
ATOM 1726 N N . SER B 1 106 ? 2.713 3.396 -6.68 1 94.5 106 SER B N 1
ATOM 1727 C CA . SER B 1 106 ? 1.57 4.293 -6.82 1 94.5 106 SER B CA 1
ATOM 1728 C C . SER B 1 106 ? 0.647 4.207 -5.609 1 94.5 106 SER B C 1
ATOM 1730 O O . SER B 1 106 ? 0.36 3.113 -5.117 1 94.5 106 SER B O 1
ATOM 1732 N N . ASN B 1 107 ? 0.271 5.305 -5.098 1 92.94 107 ASN B N 1
ATOM 1733 C CA . ASN B 1 107 ? -0.671 5.453 -3.992 1 92.94 107 ASN B CA 1
ATOM 1734 C C . ASN B 1 107 ? -1.883 6.289 -4.395 1 92.94 107 ASN B C 1
ATOM 1736 O O . ASN B 1 107 ? -1.732 7.371 -4.969 1 92.94 107 ASN B O 1
ATOM 1740 N N . VAL B 1 108 ? -3.123 5.641 -4.125 1 89.69 108 VAL B N 1
ATOM 1741 C CA . VAL B 1 108 ? -4.34 6.32 -4.559 1 89.69 108 VAL B CA 1
ATOM 1742 C C . VAL B 1 108 ? -5.312 6.438 -3.389 1 89.69 108 VAL B C 1
ATOM 1744 O O . VAL B 1 108 ? -5.582 5.453 -2.697 1 89.69 108 VAL B O 1
#